Protein AF-0000000084688141 (afdb_homodimer)

Secondary structure (DSSP, 8-state):
---EEEEE----GGGSS-SHHHHHHHHHHTTTTTEEE-SSGGGGT----B--SS--TT--SSPP--EEEEHHHHHHHHHHHHHHHHHHHHTT---TT-TTHHHHHHHHHHHHHHHHHHHHHT----EE--B-EEETTEEEESB--TT-EEEEE-HHHHHHHHHHHHHHHHHHT---/---EEEEE----GGGSS-SHHHHHHHHHHTGGGGEEE-SSGGGGT----B--SS--TT--SSPP--EEEEHHHHHHHHHHHHHHHHHHHHTT---TT-TTHHHHHHHHHHHHHHHHHHHHHT----EE--B-EEETTEEEESB--TT-EEEEE-HHHHHHHHHHHHHHHHHHT---

Sequence (352 aa):
MALMVKRVFEPDQRYIGDGPDVNGHWDRLVAGHDAVWLENPSQWGLPEGIVAPYDHPNTPDPKPQDFYVISILHQLHCLNMVRFQYFQEKNRVDTSVDPDAFKWKVHVEHCFEYLRQGISCGGDLIIEGNSPIKVGKGHATSVTGWGVEHECIDFDRLRRFQIDQEAKYNQTWQAVMALMVKRVFEPDQRYIGDGPDVNGHWDRLVAGHDAVWLENPSQWGLPEGIVAPYDHPNTPDPKPQDFYVISILHQLHCLNMVRFQYFQEKNRVDTSVDPDAFKWKVHVEHCFEYLRQGISCGGDLIIEGNSPIKVGKGHATSVTGWGVEHECIDFDRLRRFQIDQEAKYNQTWQAV

Foldseek 3Di:
DPDDDDDDDDDDPQCDDDDDSNLVVLCVLLPQNQKDFDDPVVVVVDDFAQFRPDDDPPADVVGGRRIWHWLVSLLSSLVSLLVVVVVCVVVVPPCVVPPCPVLSVVSNVLNVVSNVVCVLQVHDTDIWHADFDDDPPGTSDRTSCPPPDDRGDPSVVVVVVVVVVVVVVVVVPPDD/DPDDDDDDDDDDPQCDDDDDSNLVVLCVLLPQNQKDFDDPVVVVVDDFAQFRPDDDPPADVVGGRRIWHWLVSLLSSLVSLLVVVVVCVVVVPPCVVPPCVVLSVVSNVLNVVSNVVCVLQVHDTDIWHADFDDDPPGTSDRTSCPPPDDRGDPSVVVVVVVVVVVVVVVVVPPDD

Structure (mmCIF, N/CA/C/O backbone):
data_AF-0000000084688141-model_v1
#
loop_
_entity.id
_entity.type
_entity.pdbx_description
1 polymer 'Tat pathway signal sequence protein'
#
loop_
_atom_site.group_PDB
_atom_site.id
_atom_site.type_symbol
_atom_site.label_atom_id
_atom_site.label_alt_id
_atom_site.label_comp_id
_atom_site.label_asym_id
_atom_site.label_entity_id
_atom_site.label_seq_id
_atom_site.pdbx_PDB_ins_code
_atom_site.Cartn_x
_atom_site.Cartn_y
_atom_site.Cartn_z
_atom_site.occupancy
_atom_site.B_iso_or_equiv
_atom_site.auth_seq_id
_atom_site.auth_comp_id
_atom_site.auth_asym_id
_atom_site.auth_atom_id
_atom_site.pdbx_PDB_model_num
ATOM 1 N N . MET A 1 1 ? -21.656 -12.414 5.223 1 39.22 1 MET A N 1
ATOM 2 C CA . MET A 1 1 ? -21.203 -11.141 5.785 1 39.22 1 MET A CA 1
ATOM 3 C C . MET A 1 1 ? -19.703 -11.172 6.074 1 39.22 1 MET A C 1
ATOM 5 O O . MET A 1 1 ? -19.219 -12.086 6.738 1 39.22 1 MET A O 1
ATOM 9 N N . ALA A 1 2 ? -18.922 -10.688 5.305 1 53.56 2 ALA A N 1
ATOM 10 C CA . ALA A 1 2 ? -17.484 -10.891 5.48 1 53.56 2 ALA A CA 1
ATOM 11 C C . ALA A 1 2 ? -17.047 -10.508 6.891 1 53.56 2 ALA A C 1
ATOM 13 O O . ALA A 1 2 ? -17.453 -9.469 7.418 1 53.56 2 ALA A O 1
ATOM 14 N N . LEU A 1 3 ? -16.781 -11.469 7.668 1 72.12 3 LEU A N 1
ATOM 15 C CA . LEU A 1 3 ? -16.406 -11.32 9.062 1 72.12 3 LEU A CA 1
ATOM 16 C C . LEU A 1 3 ? -15.25 -10.328 9.211 1 72.12 3 LEU A C 1
ATOM 18 O O . LEU A 1 3 ? -14.203 -10.5 8.586 1 72.12 3 LEU A O 1
ATOM 22 N N . MET A 1 4 ? -15.617 -9.148 9.484 1 86.94 4 MET A N 1
ATOM 23 C CA . MET A 1 4 ? -14.625 -8.133 9.836 1 86.94 4 MET A CA 1
ATOM 24 C C . MET A 1 4 ? -14.07 -8.383 11.234 1 86.94 4 MET A C 1
ATOM 26 O O . MET A 1 4 ? -14.75 -8.961 12.086 1 86.94 4 MET A O 1
ATOM 30 N N . VAL A 1 5 ? -12.781 -8.219 11.414 1 94.12 5 VAL A N 1
ATOM 31 C CA . VAL A 1 5 ? -12.109 -8.383 12.695 1 94.12 5 VAL A CA 1
ATOM 32 C C . VAL A 1 5 ? -11.492 -7.051 13.125 1 94.12 5 VAL A C 1
ATOM 34 O O . VAL A 1 5 ? -11.102 -6.238 12.289 1 94.12 5 VAL A O 1
ATOM 37 N N . LYS A 1 6 ? -11.406 -6.828 14.453 1 94.88 6 LYS A N 1
ATOM 38 C CA . LYS A 1 6 ? -10.75 -5.633 14.984 1 94.88 6 LYS A CA 1
ATOM 39 C C . LYS A 1 6 ? -9.25 -5.852 15.148 1 94.88 6 LYS A C 1
ATOM 41 O O . LYS A 1 6 ? -8.82 -6.91 15.609 1 94.88 6 LYS A O 1
ATOM 46 N N . ARG A 1 7 ? -8.477 -4.859 14.68 1 95.44 7 ARG A N 1
ATOM 47 C CA . ARG A 1 7 ? -7.027 -4.906 14.82 1 95.44 7 ARG A CA 1
ATOM 48 C C . ARG A 1 7 ? -6.473 -3.549 15.25 1 95.44 7 ARG A C 1
ATOM 50 O O . ARG A 1 7 ? -6.918 -2.51 14.766 1 95.44 7 ARG A O 1
ATOM 57 N N . VAL A 1 8 ? -5.531 -3.576 16.188 1 96.19 8 VAL A N 1
ATOM 58 C CA . VAL A 1 8 ? -4.777 -2.377 16.547 1 96.19 8 VAL A CA 1
ATOM 59 C C . VAL A 1 8 ? -3.4 -2.416 15.891 1 96.19 8 VAL A C 1
ATOM 61 O O . VAL A 1 8 ? -2.666 -3.396 16.031 1 96.19 8 VAL A O 1
ATOM 64 N N . PHE A 1 9 ? -3.104 -1.368 15.094 1 96 9 PHE A N 1
ATOM 65 C CA . PHE A 1 9 ? -1.79 -1.321 14.461 1 96 9 PHE A CA 1
ATOM 66 C C . PHE A 1 9 ? -0.708 -1.007 15.484 1 96 9 PHE A C 1
ATOM 68 O O . PHE A 1 9 ? -0.843 -0.065 16.266 1 96 9 PHE A O 1
ATOM 75 N N . GLU A 1 10 ? 0.304 -1.8 15.523 1 96.44 10 GLU A N 1
ATOM 76 C CA . GLU A 1 10 ? 1.504 -1.631 16.344 1 96.44 10 GLU A CA 1
ATOM 77 C C . GLU A 1 10 ? 2.754 -2.057 15.57 1 96.44 10 GLU A C 1
ATOM 79 O O . GLU A 1 10 ? 2.699 -2.963 14.734 1 96.44 10 GLU A O 1
ATOM 84 N N . PRO A 1 11 ? 3.811 -1.367 15.922 1 95.38 11 PRO A N 1
ATOM 85 C CA . PRO A 1 11 ? 5.027 -1.852 15.266 1 95.38 11 PRO A CA 1
ATOM 86 C C . PRO A 1 11 ? 5.309 -3.322 15.562 1 95.38 11 PRO A C 1
ATOM 88 O O . PRO A 1 11 ? 5.215 -3.756 16.703 1 95.38 11 PRO A O 1
ATOM 91 N N . ASP A 1 12 ? 5.543 -4.074 14.594 1 97 12 ASP A N 1
ATOM 92 C CA . ASP A 1 12 ? 5.938 -5.477 14.68 1 97 12 ASP A CA 1
ATOM 93 C C . ASP A 1 12 ? 7.359 -5.684 14.164 1 97 12 ASP A C 1
ATOM 95 O O . ASP A 1 12 ? 7.602 -5.625 12.961 1 97 12 ASP A O 1
ATOM 99 N N . GLN A 1 13 ? 8.289 -5.98 15.016 1 96.19 13 GLN A N 1
ATOM 100 C CA . GLN A 1 13 ? 9.711 -6.035 14.711 1 96.19 13 GLN A CA 1
ATOM 101 C C . GLN A 1 13 ? 10.008 -7.117 13.68 1 96.19 13 GLN A C 1
ATOM 103 O O . GLN A 1 13 ? 11.023 -7.055 12.977 1 96.19 13 GLN A O 1
ATOM 108 N N . ARG A 1 14 ? 9.211 -8.078 13.531 1 97.12 14 ARG A N 1
ATOM 109 C CA . ARG A 1 14 ? 9.398 -9.141 12.547 1 97.12 14 ARG A CA 1
ATOM 110 C C . ARG A 1 14 ? 9.414 -8.57 11.133 1 97.12 14 ARG A C 1
ATOM 112 O O . ARG A 1 14 ? 9.945 -9.195 10.211 1 97.12 14 ARG A O 1
ATOM 119 N N . TYR A 1 15 ? 8.852 -7.332 10.984 1 97.62 15 TYR A N 1
ATOM 120 C CA . TYR A 1 15 ? 8.648 -6.816 9.633 1 97.62 15 TYR A CA 1
ATOM 121 C C . TYR A 1 15 ? 9.344 -5.473 9.453 1 97.62 15 TYR A C 1
ATOM 123 O O . TYR A 1 15 ? 9.094 -4.762 8.477 1 97.62 15 TYR A O 1
ATOM 131 N N . ILE A 1 16 ? 10.18 -5.078 10.414 1 96.38 16 ILE A N 1
ATOM 132 C CA . ILE A 1 16 ? 10.836 -3.781 10.344 1 96.38 16 ILE A CA 1
ATOM 133 C C . ILE A 1 16 ? 12.32 -3.973 10.039 1 96.38 16 ILE A C 1
ATOM 135 O O . ILE A 1 16 ? 13 -4.746 10.719 1 96.38 16 ILE A O 1
ATOM 139 N N . GLY A 1 17 ? 12.703 -3.256 9.008 1 93.94 17 GLY A N 1
ATOM 140 C CA . GLY A 1 17 ? 14.117 -3.318 8.664 1 93.94 17 GLY A CA 1
ATOM 141 C C . GLY A 1 17 ? 14.414 -4.312 7.559 1 93.94 17 GLY A C 1
ATOM 142 O O . GLY A 1 17 ? 13.57 -4.566 6.699 1 93.94 17 GLY A O 1
ATOM 143 N N . ASP A 1 18 ? 15.672 -4.664 7.5 1 93.81 18 ASP A N 1
ATOM 144 C CA . ASP A 1 18 ? 16.203 -5.59 6.5 1 93.81 18 ASP A CA 1
ATOM 145 C C . ASP A 1 18 ? 16.844 -6.801 7.156 1 93.81 18 ASP A C 1
ATOM 147 O O . ASP A 1 18 ? 16.75 -6.984 8.375 1 93.81 18 ASP A O 1
ATOM 151 N N . GLY A 1 19 ? 17.422 -7.738 6.363 1 93.88 19 GLY A N 1
ATOM 152 C CA . GLY A 1 19 ? 18.109 -8.922 6.867 1 93.88 19 GLY A CA 1
ATOM 153 C C . GLY A 1 19 ? 17.344 -10.203 6.602 1 93.88 19 GLY A C 1
ATOM 154 O O . GLY A 1 19 ? 16.156 -10.172 6.238 1 93.88 19 GLY A O 1
ATOM 155 N N . PRO A 1 20 ? 18.016 -11.344 6.828 1 95.5 20 PRO A N 1
ATOM 156 C CA . PRO A 1 20 ? 17.422 -12.633 6.441 1 95.5 20 PRO A CA 1
ATOM 157 C C . PRO A 1 20 ? 16.156 -12.961 7.223 1 95.5 20 PRO A C 1
ATOM 159 O O . PRO A 1 20 ? 15.211 -13.516 6.66 1 95.5 20 PRO A O 1
ATOM 162 N N . ASP A 1 21 ? 16.172 -12.633 8.492 1 96.56 21 ASP A N 1
ATOM 163 C CA . ASP A 1 21 ? 14.992 -12.938 9.297 1 96.56 21 ASP A CA 1
ATOM 164 C C . ASP A 1 21 ? 13.789 -12.125 8.844 1 96.56 21 ASP A C 1
ATOM 166 O O . ASP A 1 21 ? 12.695 -12.672 8.648 1 96.56 21 ASP A O 1
ATOM 170 N N . VAL A 1 22 ? 13.977 -10.828 8.703 1 96.75 22 VAL A N 1
ATOM 171 C CA . VAL A 1 22 ? 12.906 -9.938 8.273 1 96.75 22 VAL A CA 1
ATOM 172 C C . VAL A 1 22 ? 12.445 -10.328 6.871 1 96.75 22 VAL A C 1
ATOM 174 O O . VAL A 1 22 ? 11.242 -10.422 6.613 1 96.75 22 VAL A O 1
ATOM 177 N N . ASN A 1 23 ? 13.367 -10.641 6.008 1 94.94 23 ASN A N 1
ATOM 178 C CA . ASN A 1 23 ? 13.039 -11.07 4.652 1 94.94 23 ASN A CA 1
ATOM 179 C C . ASN A 1 23 ? 12.195 -12.344 4.664 1 94.94 23 ASN A C 1
ATOM 181 O O . ASN A 1 23 ? 11.25 -12.477 3.883 1 94.94 23 ASN A O 1
ATOM 185 N N . GLY A 1 24 ? 12.57 -13.234 5.539 1 94.88 24 GLY A N 1
ATOM 186 C CA . GLY A 1 24 ? 11.797 -14.469 5.656 1 94.88 24 GLY A CA 1
ATOM 187 C C . GLY A 1 24 ? 10.359 -14.234 6.066 1 94.88 24 GLY A C 1
ATOM 188 O O . GLY A 1 24 ? 9.445 -14.867 5.531 1 94.88 24 GLY A O 1
ATOM 189 N N . HIS A 1 25 ? 10.125 -13.328 6.98 1 95.56 25 HIS A N 1
ATOM 190 C CA . HIS A 1 25 ? 8.773 -13.008 7.426 1 95.56 25 HIS A CA 1
ATOM 191 C C . HIS A 1 25 ? 7.957 -12.383 6.301 1 95.56 25 HIS A C 1
ATOM 193 O O . HIS A 1 25 ? 6.781 -12.711 6.117 1 95.56 25 HIS A O 1
ATOM 199 N N . TRP A 1 26 ? 8.539 -11.484 5.562 1 95.5 26 TRP A N 1
ATOM 200 C CA . TRP A 1 26 ? 7.863 -10.844 4.441 1 95.5 26 TRP A CA 1
ATOM 201 C C . TRP A 1 26 ? 7.535 -11.867 3.352 1 95.5 26 TRP A C 1
ATOM 203 O O . TRP A 1 26 ? 6.438 -11.852 2.793 1 95.5 26 TRP A O 1
ATOM 213 N N . ASP A 1 27 ? 8.422 -12.805 3.076 1 91.19 27 ASP A N 1
ATOM 214 C CA . ASP A 1 27 ? 8.211 -13.836 2.064 1 91.19 27 ASP A CA 1
ATOM 215 C C . ASP A 1 27 ? 7.039 -14.734 2.438 1 91.19 27 ASP A C 1
ATOM 217 O O . ASP A 1 27 ? 6.277 -15.172 1.567 1 91.19 27 ASP A O 1
ATOM 221 N N . ARG A 1 28 ? 6.887 -14.945 3.639 1 89.12 28 ARG A N 1
ATOM 222 C CA . ARG A 1 28 ? 5.836 -15.844 4.109 1 89.12 28 ARG A CA 1
ATOM 223 C C . ARG A 1 28 ? 4.461 -15.211 3.941 1 89.12 28 ARG A C 1
ATOM 225 O O . ARG A 1 28 ? 3.459 -15.914 3.809 1 89.12 28 ARG A O 1
ATOM 232 N N . LEU A 1 29 ? 4.387 -13.898 3.963 1 87.38 29 LEU A N 1
ATOM 233 C CA . LEU A 1 29 ? 3.113 -13.203 3.773 1 87.38 29 LEU A CA 1
ATOM 234 C C . LEU A 1 29 ? 2.516 -13.531 2.408 1 87.38 29 LEU A C 1
ATOM 236 O O . LEU A 1 29 ? 1.296 -13.5 2.234 1 87.38 29 LEU A O 1
ATOM 240 N N . VAL A 1 30 ? 3.398 -13.797 1.487 1 79.75 30 VAL A N 1
ATOM 241 C CA . VAL A 1 30 ? 2.943 -14.008 0.115 1 79.75 30 VAL A CA 1
ATOM 242 C C . VAL A 1 30 ? 3.363 -15.391 -0.367 1 79.75 30 VAL A C 1
ATOM 244 O O . VAL A 1 30 ? 3.684 -15.578 -1.543 1 79.75 30 VAL A O 1
ATOM 247 N N . ALA A 1 31 ? 3.385 -16.234 0.601 1 71.56 31 ALA A N 1
ATOM 248 C CA . ALA A 1 31 ? 3.729 -17.609 0.262 1 71.56 31 ALA A CA 1
ATOM 249 C C . ALA A 1 31 ? 2.863 -18.125 -0.884 1 71.56 31 ALA A C 1
ATOM 251 O O . ALA A 1 31 ? 1.702 -17.734 -1.019 1 71.56 31 ALA A O 1
ATOM 252 N N . GLY A 1 32 ? 3.514 -18.922 -1.81 1 65.81 32 GLY A N 1
ATOM 253 C CA . GLY A 1 32 ? 2.82 -19.406 -2.99 1 65.81 32 GLY A CA 1
ATOM 254 C C . GLY A 1 32 ? 2.709 -18.375 -4.09 1 65.81 32 GLY A C 1
ATOM 255 O O . GLY A 1 32 ? 1.833 -18.469 -4.953 1 65.81 32 GLY A O 1
ATOM 256 N N . HIS A 1 33 ? 3.41 -17.344 -3.867 1 68.81 33 HIS A N 1
ATOM 257 C CA . HIS A 1 33 ? 3.523 -16.266 -4.836 1 68.81 33 HIS A CA 1
ATOM 258 C C . HIS A 1 33 ? 2.211 -15.5 -4.961 1 68.81 33 HIS A C 1
ATOM 260 O O . HIS A 1 33 ? 1.793 -15.148 -6.07 1 68.81 33 HIS A O 1
ATOM 266 N N . ASP A 1 34 ? 1.537 -15.391 -3.973 1 80.25 34 ASP A N 1
ATOM 267 C CA . ASP A 1 34 ? 0.281 -14.656 -3.879 1 80.25 34 ASP A CA 1
ATOM 268 C C . ASP A 1 34 ? -0.81 -15.312 -4.719 1 80.25 34 ASP A C 1
ATOM 270 O O . ASP A 1 34 ? -1.854 -14.711 -4.977 1 80.25 34 ASP A O 1
ATOM 274 N N . ALA A 1 35 ? -0.508 -16.5 -5.18 1 87.44 35 ALA A N 1
ATOM 275 C CA . ALA A 1 35 ? -1.468 -17.156 -6.066 1 87.44 35 ALA A CA 1
ATOM 276 C C . ALA A 1 35 ? -2.354 -18.125 -5.293 1 87.44 35 ALA A C 1
ATOM 278 O O . ALA A 1 35 ? -1.932 -18.688 -4.281 1 87.44 35 ALA A O 1
ATOM 279 N N . VAL A 1 36 ? -3.566 -18.312 -5.793 1 89.88 36 VAL A N 1
ATOM 280 C CA . VAL A 1 36 ? -4.547 -19.234 -5.227 1 89.88 36 VAL A CA 1
ATOM 281 C C . VAL A 1 36 ? -5.098 -20.141 -6.32 1 89.88 36 VAL A C 1
ATOM 283 O O . VAL A 1 36 ? -5.449 -19.672 -7.406 1 89.88 36 VAL A O 1
ATOM 286 N N . TRP A 1 37 ? -5.066 -21.391 -5.996 1 90.88 37 TRP A N 1
ATOM 287 C CA . TRP A 1 37 ? -5.684 -22.344 -6.91 1 90.88 37 TRP A CA 1
ATOM 288 C C . TRP A 1 37 ? -7.203 -22.328 -6.77 1 90.88 37 TRP A C 1
ATOM 290 O O . TRP A 1 37 ? -7.73 -22.359 -5.656 1 90.88 37 TRP A O 1
ATOM 300 N N . LEU A 1 38 ? -7.902 -22.219 -7.844 1 91 38 LEU A N 1
ATOM 301 C CA . LEU A 1 38 ? -9.359 -22.281 -7.84 1 91 38 LEU A CA 1
ATOM 302 C C . LEU A 1 38 ? -9.852 -23.469 -8.672 1 91 38 LEU A C 1
ATOM 304 O O . LEU A 1 38 ? -9.484 -23.594 -9.844 1 91 38 LEU A O 1
ATOM 308 N N . GLU A 1 39 ? -10.578 -24.234 -7.965 1 87.56 39 GLU A N 1
ATOM 309 C CA . GLU A 1 39 ? -11.164 -25.391 -8.641 1 87.56 39 GLU A CA 1
ATOM 310 C C . GLU A 1 39 ? -12.281 -24.969 -9.586 1 87.56 39 GLU A C 1
ATOM 312 O O . GLU A 1 39 ? -13.164 -24.188 -9.203 1 87.56 39 GLU A O 1
ATOM 317 N N . ASN A 1 40 ? -12.234 -25.438 -10.828 1 88.31 40 ASN A N 1
ATOM 318 C CA . ASN A 1 40 ? -13.25 -25.203 -11.852 1 88.31 40 ASN A CA 1
ATOM 319 C C . ASN A 1 40 ? -13.555 -23.703 -12.016 1 88.31 40 ASN A C 1
ATOM 321 O O . ASN A 1 40 ? -14.711 -23.297 -11.93 1 88.31 40 ASN A O 1
ATOM 325 N N . PRO A 1 41 ? -12.578 -22.891 -12.289 1 91.12 41 PRO A N 1
ATOM 326 C CA . PRO A 1 41 ? -12.781 -21.438 -12.336 1 91.12 41 PRO A CA 1
ATOM 327 C C . PRO A 1 41 ? -13.836 -21.016 -13.359 1 91.12 41 PRO A C 1
ATOM 329 O O . PRO A 1 41 ? -14.492 -19.984 -13.18 1 91.12 41 PRO A O 1
ATOM 332 N N . SER A 1 42 ? -14.039 -21.766 -14.453 1 88.44 42 SER A N 1
ATOM 333 C CA . SER A 1 42 ? -15.023 -21.422 -15.477 1 88.44 42 SER A CA 1
ATOM 334 C C . SER A 1 42 ? -16.438 -21.344 -14.891 1 88.44 42 SER A C 1
ATOM 336 O O . SER A 1 42 ? -17.266 -20.578 -15.367 1 88.44 42 SER A O 1
ATOM 338 N N . GLN A 1 43 ? -16.688 -22.109 -13.883 1 90.75 43 GLN A N 1
ATOM 339 C CA . GLN A 1 43 ? -18 -22.141 -13.242 1 90.75 43 GLN A CA 1
ATOM 340 C C . GLN A 1 43 ? -18.312 -20.797 -12.578 1 90.75 43 GLN A C 1
ATOM 342 O O . GLN A 1 43 ? -19.484 -20.469 -12.375 1 90.75 43 GLN A O 1
ATOM 347 N N . TRP A 1 44 ? -17.328 -20.078 -12.281 1 87.5 44 TRP A N 1
ATOM 348 C CA . TRP A 1 44 ? -17.5 -18.812 -11.578 1 87.5 44 TRP A CA 1
ATOM 349 C C . TRP A 1 44 ? -17.328 -17.641 -12.531 1 87.5 44 TRP A C 1
ATOM 351 O O . TRP A 1 44 ? -17.25 -16.484 -12.094 1 87.5 44 TRP A O 1
ATOM 361 N N . GLY A 1 45 ? -17.141 -17.906 -13.867 1 88.69 45 GLY A N 1
ATOM 362 C CA . GLY A 1 45 ? -17.031 -16.844 -14.852 1 88.69 45 GLY A CA 1
ATOM 363 C C . GLY A 1 45 ? -15.672 -16.156 -14.828 1 88.69 45 GLY A C 1
ATOM 364 O O . GLY A 1 45 ? -15.555 -15 -15.258 1 88.69 45 GLY A O 1
ATOM 365 N N . LEU A 1 46 ? -14.68 -16.828 -14.281 1 90.94 46 LEU A N 1
ATOM 366 C CA . LEU A 1 46 ? -13.344 -16.25 -14.211 1 90.94 46 LEU A CA 1
ATOM 367 C C . LEU A 1 46 ? -12.609 -16.406 -15.531 1 90.94 46 LEU A C 1
ATOM 369 O O . LEU A 1 46 ? -12.812 -17.406 -16.25 1 90.94 46 LEU A O 1
ATOM 373 N N . PRO A 1 47 ? -11.773 -15.391 -15.922 1 89.81 47 PRO A N 1
ATOM 374 C CA . PRO A 1 47 ? -10.93 -15.562 -17.109 1 89.81 47 PRO A CA 1
ATOM 375 C C . PRO A 1 47 ? -9.852 -16.625 -16.906 1 89.81 47 PRO A C 1
ATOM 377 O O . PRO A 1 47 ? -9.844 -17.312 -15.883 1 89.81 47 PRO A O 1
ATOM 380 N N . GLU A 1 48 ? -9.016 -16.719 -17.922 1 92 48 GLU A N 1
ATOM 381 C CA . GLU A 1 48 ? -7.898 -17.656 -17.797 1 92 48 GLU A CA 1
ATOM 382 C C . GLU A 1 48 ? -6.941 -17.234 -16.688 1 92 48 GLU A C 1
ATOM 384 O O . GLU A 1 48 ? -6.637 -16.047 -16.547 1 92 48 GLU A O 1
ATOM 389 N N . GLY A 1 49 ? -6.57 -18.188 -15.898 1 94.06 49 GLY A N 1
ATOM 390 C CA . GLY A 1 49 ? -5.59 -17.922 -14.859 1 94.06 49 GLY A CA 1
ATOM 391 C C . GLY A 1 49 ? -4.16 -18.156 -15.312 1 94.06 49 GLY A C 1
ATOM 392 O O . GLY A 1 49 ? -3.861 -18.078 -16.5 1 94.06 49 GLY A O 1
ATOM 393 N N . ILE A 1 50 ? -3.271 -18.312 -14.367 1 91.12 50 ILE A N 1
ATOM 394 C CA . ILE A 1 50 ? -1.865 -18.594 -14.625 1 91.12 50 ILE A CA 1
ATOM 395 C C . ILE A 1 50 ? -1.55 -20.047 -14.234 1 91.12 50 ILE A C 1
ATOM 397 O O . ILE A 1 50 ? -2.375 -20.719 -13.617 1 91.12 50 ILE A O 1
ATOM 401 N N . VAL A 1 51 ? -0.37 -20.438 -14.695 1 87.44 51 VAL A N 1
ATOM 402 C CA . VAL A 1 51 ? 0.091 -21.766 -14.289 1 87.44 51 VAL A CA 1
ATOM 403 C C . VAL A 1 51 ? 0.568 -21.734 -12.844 1 87.44 51 VAL A C 1
ATOM 405 O O . VAL A 1 51 ? 0.88 -20.656 -12.312 1 87.44 51 VAL A O 1
ATOM 408 N N . ALA A 1 52 ? 0.604 -22.906 -12.242 1 84.25 52 ALA A N 1
ATOM 409 C CA . ALA A 1 52 ? 1.125 -23 -10.883 1 84.25 52 ALA A CA 1
ATOM 410 C C . ALA A 1 52 ? 2.518 -22.375 -10.789 1 84.25 52 ALA A C 1
ATOM 412 O O . ALA A 1 52 ? 3.359 -22.594 -11.664 1 84.25 52 ALA A O 1
ATOM 413 N N . PRO A 1 53 ? 2.721 -21.562 -9.734 1 78.81 53 PRO A N 1
ATOM 414 C CA . PRO A 1 53 ? 4.031 -20.922 -9.594 1 78.81 53 PRO A CA 1
ATOM 415 C C . PRO A 1 53 ? 5.078 -21.844 -8.977 1 78.81 53 PRO A C 1
ATOM 417 O O . PRO A 1 53 ? 6.148 -21.375 -8.57 1 78.81 53 PRO A O 1
ATOM 420 N N . TYR A 1 54 ? 4.734 -23.062 -8.789 1 75.75 54 TYR A N 1
ATOM 421 C CA . TYR A 1 54 ? 5.656 -24.062 -8.273 1 75.75 54 TYR A CA 1
ATOM 422 C C . TYR A 1 54 ? 5.586 -25.344 -9.094 1 75.75 54 TYR A C 1
ATOM 424 O O . TYR A 1 54 ? 4.609 -25.578 -9.812 1 75.75 54 TYR A O 1
ATOM 432 N N . ASP A 1 55 ? 6.641 -26.109 -8.984 1 75 55 ASP A N 1
ATOM 433 C CA . ASP A 1 55 ? 6.695 -27.359 -9.734 1 75 55 ASP A CA 1
ATOM 434 C C . ASP A 1 55 ? 6.047 -28.5 -8.953 1 75 55 ASP A C 1
ATOM 436 O O . ASP A 1 55 ? 6.176 -28.578 -7.73 1 75 55 ASP A O 1
ATOM 440 N N . HIS A 1 56 ? 5.23 -29.25 -9.617 1 74.44 56 HIS A N 1
ATOM 441 C CA . HIS A 1 56 ? 4.664 -30.5 -9.109 1 74.44 56 HIS A CA 1
ATOM 442 C C . HIS A 1 56 ? 5.02 -31.672 -10.016 1 74.44 56 HIS A C 1
ATOM 444 O O . HIS A 1 56 ? 4.875 -31.594 -11.242 1 74.44 56 HIS A O 1
ATOM 450 N N . PRO A 1 57 ? 5.594 -32.688 -9.438 1 76.88 57 PRO A N 1
ATOM 451 C CA . PRO A 1 57 ? 6.121 -33.781 -10.234 1 76.88 57 PRO A CA 1
ATOM 452 C C . PRO A 1 57 ? 5.07 -34.375 -11.172 1 76.88 57 PRO A C 1
ATOM 454 O O . PRO A 1 57 ? 5.414 -34.906 -12.242 1 76.88 57 PRO A O 1
ATOM 457 N N . ASN A 1 58 ? 3.814 -34.312 -10.852 1 78.25 58 ASN A N 1
ATOM 458 C CA . ASN A 1 58 ? 2.783 -34.969 -11.648 1 78.25 58 ASN A CA 1
ATOM 459 C C . ASN A 1 58 ? 1.913 -33.969 -12.383 1 78.25 58 ASN A C 1
ATOM 461 O O . ASN A 1 58 ? 0.789 -34.281 -12.781 1 78.25 58 ASN A O 1
ATOM 465 N N . THR A 1 59 ? 2.422 -32.75 -12.5 1 78.94 59 THR A N 1
ATOM 466 C CA . THR A 1 59 ? 1.653 -31.734 -13.219 1 78.94 59 THR A CA 1
ATOM 467 C C . THR A 1 59 ? 1.432 -32.156 -14.664 1 78.94 59 THR A C 1
ATOM 469 O O . THR A 1 59 ? 2.363 -32.594 -15.344 1 78.94 59 THR A O 1
ATOM 472 N N . PRO A 1 60 ? 0.21 -32.094 -15.125 1 79.69 60 PRO A N 1
ATOM 473 C CA . PRO A 1 60 ? -0.052 -32.406 -16.531 1 79.69 60 PRO A CA 1
ATOM 474 C C . PRO A 1 60 ? 0.674 -31.469 -17.5 1 79.69 60 PRO A C 1
ATOM 476 O O . PRO A 1 60 ? 1.153 -30.406 -17.094 1 79.69 60 PRO A O 1
ATOM 479 N N . ASP A 1 61 ? 0.787 -32 -18.734 1 83.12 61 ASP A N 1
ATOM 480 C CA . ASP A 1 61 ? 1.246 -31.203 -19.875 1 83.12 61 ASP A CA 1
ATOM 481 C C . ASP A 1 61 ? 0.176 -31.141 -20.953 1 83.12 61 ASP A C 1
ATOM 483 O O . ASP A 1 61 ? -0.224 -32.156 -21.516 1 83.12 61 ASP A O 1
ATOM 487 N N . PRO A 1 62 ? -0.467 -29.922 -21.234 1 87.38 62 PRO A N 1
ATOM 488 C CA . PRO A 1 62 ? 0.022 -28.609 -20.766 1 87.38 62 PRO A CA 1
ATOM 489 C C . PRO A 1 62 ? -0.397 -28.312 -19.328 1 87.38 62 PRO A C 1
ATOM 491 O O . PRO A 1 62 ? -1.39 -28.859 -18.844 1 87.38 62 PRO A O 1
ATOM 494 N N . LYS A 1 63 ? 0.357 -27.484 -18.703 1 86.5 63 LYS A N 1
ATOM 495 C CA . LYS A 1 63 ? 0.055 -27.109 -17.312 1 86.5 63 LYS A CA 1
ATOM 496 C C . LYS A 1 63 ? -1.284 -26.375 -17.234 1 86.5 63 LYS A C 1
ATOM 498 O O . LYS A 1 63 ? -1.579 -25.5 -18.047 1 86.5 63 LYS A O 1
ATOM 503 N N . PRO A 1 64 ? -2.076 -26.766 -16.203 1 87.06 64 PRO A N 1
ATOM 504 C CA . PRO A 1 64 ? -3.348 -26.062 -16.031 1 87.06 64 PRO A CA 1
ATOM 505 C C . PRO A 1 64 ? -3.16 -24.609 -15.617 1 87.06 64 PRO A C 1
ATOM 507 O O . PRO A 1 64 ? -2.213 -24.281 -14.891 1 87.06 64 PRO A O 1
ATOM 510 N N . GLN A 1 65 ? -4.055 -23.719 -16.125 1 90.5 65 GLN A N 1
ATOM 511 C CA . GLN A 1 65 ? -4.027 -22.297 -15.805 1 90.5 65 GLN A CA 1
ATOM 512 C C . GLN A 1 65 ? -5.172 -21.922 -14.867 1 90.5 65 GLN A C 1
ATOM 514 O O . GLN A 1 65 ? -6.031 -21.109 -15.227 1 90.5 65 GLN A O 1
ATOM 519 N N . ASP A 1 66 ? -5.07 -22.484 -13.602 1 91.88 66 ASP A N 1
ATOM 520 C CA . ASP A 1 66 ? -6.184 -22.359 -12.672 1 91.88 66 ASP A CA 1
ATOM 521 C C . ASP A 1 66 ? -5.754 -21.641 -11.398 1 91.88 66 ASP A C 1
ATOM 523 O O . ASP A 1 66 ? -6.406 -21.766 -10.359 1 91.88 66 ASP A O 1
ATOM 527 N N . PHE A 1 67 ? -4.633 -21 -11.516 1 91.81 67 PHE A N 1
ATOM 528 C CA . PHE A 1 67 ? -4.191 -20.172 -10.398 1 91.81 67 PHE A CA 1
ATOM 529 C C . PHE A 1 67 ? -4.512 -18.703 -10.648 1 91.81 67 PHE A C 1
ATOM 531 O O . PHE A 1 67 ? -4.41 -18.219 -11.781 1 91.81 67 PHE A O 1
ATOM 538 N N . TYR A 1 68 ? -4.871 -18.031 -9.617 1 93.44 68 TYR A N 1
ATOM 539 C CA . TYR A 1 68 ? -5.254 -16.625 -9.664 1 93.44 68 TYR A CA 1
ATOM 540 C C . TYR A 1 68 ? -4.625 -15.859 -8.508 1 93.44 68 TYR A C 1
ATOM 542 O O . TYR A 1 68 ? -4.184 -16.453 -7.523 1 93.44 68 TYR A O 1
ATOM 550 N N . VAL A 1 69 ? -4.551 -14.594 -8.688 1 93.25 69 VAL A N 1
ATOM 551 C CA . VAL A 1 69 ? -4.02 -13.734 -7.637 1 93.25 69 VAL A CA 1
ATOM 552 C C . VAL A 1 69 ? -5.148 -12.906 -7.027 1 93.25 69 VAL A C 1
ATOM 554 O O . VAL A 1 69 ? -6.004 -12.391 -7.746 1 93.25 69 VAL A O 1
ATOM 557 N N . ILE A 1 70 ? -5.105 -12.867 -5.754 1 92.19 70 ILE A N 1
ATOM 558 C CA . ILE A 1 70 ? -6.055 -12.016 -5.051 1 92.19 70 ILE A CA 1
ATOM 559 C C . ILE A 1 70 ? -5.465 -10.617 -4.871 1 92.19 70 ILE A C 1
ATOM 561 O O . ILE A 1 70 ? -4.293 -10.477 -4.508 1 92.19 70 ILE A O 1
ATOM 565 N N . SER A 1 71 ? -6.246 -9.625 -5.047 1 93.5 71 SER A N 1
ATOM 566 C CA . SER A 1 71 ? -5.766 -8.25 -5.133 1 93.5 71 SER A CA 1
ATOM 567 C C . SER A 1 71 ? -4.988 -7.855 -3.883 1 93.5 71 SER A C 1
ATOM 569 O O . SER A 1 71 ? -3.957 -7.188 -3.971 1 93.5 71 SER A O 1
ATOM 571 N N . ILE A 1 72 ? -5.469 -8.258 -2.707 1 92.81 72 ILE A N 1
ATOM 572 C CA . ILE A 1 72 ? -4.805 -7.879 -1.466 1 92.81 72 ILE A CA 1
ATOM 573 C C . ILE A 1 72 ? -3.463 -8.594 -1.359 1 92.81 72 ILE A C 1
ATOM 575 O O . ILE A 1 72 ? -2.473 -8.008 -0.913 1 92.81 72 ILE A O 1
ATOM 579 N N . LEU A 1 73 ? -3.408 -9.828 -1.762 1 92.44 73 LEU A N 1
ATOM 580 C CA . LEU A 1 73 ? -2.152 -10.57 -1.773 1 92.44 73 LEU A CA 1
ATOM 581 C C . LEU A 1 73 ? -1.198 -10.008 -2.82 1 92.44 73 LEU A C 1
ATOM 583 O O . LEU A 1 73 ? 0.015 -9.961 -2.602 1 92.44 73 LEU A O 1
ATOM 587 N N . HIS A 1 74 ? -1.76 -9.609 -3.924 1 94.06 74 HIS A N 1
ATOM 588 C CA . HIS A 1 74 ? -0.977 -8.938 -4.953 1 94.06 74 HIS A CA 1
ATOM 589 C C . HIS A 1 74 ? -0.322 -7.672 -4.414 1 94.06 74 HIS A C 1
ATOM 591 O O . HIS A 1 74 ? 0.866 -7.434 -4.645 1 94.06 74 HIS A O 1
ATOM 597 N N . GLN A 1 75 ? -1.091 -6.906 -3.715 1 95.62 75 GLN A N 1
ATOM 598 C CA . GLN A 1 75 ? -0.572 -5.676 -3.125 1 95.62 75 GLN A CA 1
ATOM 599 C C . GLN A 1 75 ? 0.563 -5.969 -2.148 1 95.62 75 GLN A C 1
ATOM 601 O O . GLN A 1 75 ? 1.59 -5.289 -2.158 1 95.62 75 GLN A O 1
ATOM 606 N N . LEU A 1 76 ? 0.395 -6.984 -1.343 1 95 76 LEU A N 1
ATOM 607 C CA . LEU A 1 76 ? 1.432 -7.336 -0.379 1 95 76 LEU A CA 1
ATOM 608 C C . LEU A 1 76 ? 2.686 -7.84 -1.088 1 95 76 LEU A C 1
ATOM 610 O O . LEU A 1 76 ? 3.805 -7.551 -0.658 1 95 76 LEU A O 1
ATOM 614 N N . HIS A 1 77 ? 2.447 -8.578 -2.102 1 93.62 77 HIS A N 1
ATOM 615 C CA . HIS A 1 77 ? 3.568 -9.023 -2.922 1 93.62 77 HIS A CA 1
ATOM 616 C C . HIS A 1 77 ? 4.332 -7.836 -3.5 1 93.62 77 HIS A C 1
ATOM 618 O O . HIS A 1 77 ? 5.562 -7.789 -3.428 1 93.62 77 HIS A O 1
ATOM 624 N N . CYS A 1 78 ? 3.609 -6.934 -4.09 1 95.69 78 CYS A N 1
ATOM 625 C CA . CYS A 1 78 ? 4.223 -5.738 -4.652 1 95.69 78 CYS A CA 1
ATOM 626 C C . CYS A 1 78 ? 4.969 -4.953 -3.58 1 95.69 78 CYS A C 1
ATOM 628 O O . CYS A 1 78 ? 6.074 -4.461 -3.82 1 95.69 78 CYS A O 1
ATOM 630 N N . LEU A 1 79 ? 4.371 -4.801 -2.406 1 97 79 LEU A N 1
ATOM 631 C CA . LEU A 1 79 ? 5.023 -4.066 -1.326 1 97 79 LEU A CA 1
ATOM 632 C C . LEU A 1 79 ? 6.336 -4.734 -0.931 1 97 79 LEU A C 1
ATOM 634 O O . LEU A 1 79 ? 7.344 -4.055 -0.722 1 97 79 LEU A O 1
ATOM 638 N N . ASN A 1 80 ? 6.301 -6.012 -0.805 1 95.31 80 ASN A N 1
ATOM 639 C CA . ASN A 1 80 ? 7.52 -6.738 -0.474 1 95.31 80 ASN A CA 1
ATOM 640 C C . ASN A 1 80 ? 8.586 -6.562 -1.547 1 95.31 80 ASN A C 1
ATOM 642 O O . ASN A 1 80 ? 9.773 -6.434 -1.234 1 95.31 80 ASN A O 1
ATOM 646 N N . MET A 1 81 ? 8.188 -6.59 -2.779 1 92.88 81 MET A N 1
ATOM 647 C CA . MET A 1 81 ? 9.125 -6.402 -3.881 1 92.88 81 MET A CA 1
ATOM 648 C C . MET A 1 81 ? 9.773 -5.023 -3.814 1 92.88 81 MET A C 1
ATOM 650 O O . MET A 1 81 ? 10.984 -4.895 -3.957 1 92.88 81 MET A O 1
ATOM 654 N N . VAL A 1 82 ? 8.984 -4.031 -3.607 1 95.62 82 VAL A N 1
ATOM 655 C CA . VAL A 1 82 ? 9.484 -2.666 -3.486 1 95.62 82 VAL A CA 1
ATOM 656 C C . VAL A 1 82 ? 10.445 -2.572 -2.299 1 95.62 82 VAL A C 1
ATOM 658 O O . VAL A 1 82 ? 11.523 -1.984 -2.408 1 95.62 82 VAL A O 1
ATOM 661 N N . ARG A 1 83 ? 10 -3.146 -1.15 1 96.12 83 ARG A N 1
ATOM 662 C CA . ARG A 1 83 ? 10.844 -3.135 0.043 1 96.12 83 ARG A CA 1
ATOM 663 C C . ARG A 1 83 ? 12.195 -3.777 -0.235 1 96.12 83 ARG A C 1
ATOM 665 O O . ARG A 1 83 ? 13.242 -3.211 0.098 1 96.12 83 ARG A O 1
ATOM 672 N N . PHE A 1 84 ? 12.164 -4.914 -0.812 1 92.81 84 PHE A N 1
ATOM 673 C CA . PHE A 1 84 ? 13.391 -5.645 -1.11 1 92.81 84 PHE A CA 1
ATOM 674 C C . PHE A 1 84 ? 14.305 -4.824 -2.016 1 92.81 84 PHE A C 1
ATOM 676 O O . PHE A 1 84 ? 15.492 -4.684 -1.74 1 92.81 84 PHE A O 1
ATOM 683 N N . GLN A 1 85 ? 13.75 -4.312 -3.074 1 92.19 85 GLN A N 1
ATOM 684 C CA . GLN A 1 85 ? 14.547 -3.549 -4.027 1 92.19 85 GLN A CA 1
ATOM 685 C C . GLN A 1 85 ? 15.07 -2.26 -3.398 1 92.19 85 GLN A C 1
ATOM 687 O O . GLN A 1 85 ? 16.172 -1.809 -3.717 1 92.19 85 GLN A O 1
ATOM 692 N N . TYR A 1 86 ? 14.289 -1.636 -2.541 1 93.69 86 TYR A N 1
ATOM 693 C CA . TYR A 1 86 ? 14.75 -0.466 -1.802 1 93.69 86 TYR A CA 1
ATOM 694 C C . TYR A 1 86 ? 16.031 -0.777 -1.029 1 93.69 86 TYR A C 1
ATOM 696 O O . TYR A 1 86 ? 17 -0.034 -1.112 1 93.69 86 TYR A O 1
ATOM 704 N N . PHE A 1 87 ? 16.031 -1.841 -0.304 1 92.69 87 PHE A N 1
ATOM 705 C CA . PHE A 1 87 ? 17.188 -2.17 0.524 1 92.69 87 PHE A CA 1
ATOM 706 C C . PHE A 1 87 ? 18.375 -2.59 -0.338 1 92.69 87 PHE A C 1
ATOM 708 O O . PHE A 1 87 ? 19.531 -2.352 0.025 1 92.69 87 PHE A O 1
ATOM 715 N N . GLN A 1 88 ? 18.078 -3.197 -1.506 1 90.25 88 GLN A N 1
ATOM 716 C CA . GLN A 1 88 ? 19.172 -3.477 -2.43 1 90.25 88 GLN A CA 1
ATOM 717 C C . GLN A 1 88 ? 19.859 -2.189 -2.869 1 90.25 88 GLN A C 1
ATOM 719 O O . GLN A 1 88 ? 21.094 -2.113 -2.883 1 90.25 88 GLN A O 1
ATOM 724 N N . GLU A 1 89 ? 19.047 -1.227 -3.23 1 89.19 89 GLU A N 1
ATOM 725 C CA . GLU A 1 89 ? 19.594 0.053 -3.67 1 89.19 89 GLU A CA 1
ATOM 726 C C . GLU A 1 89 ? 20.297 0.772 -2.525 1 89.19 89 GLU A C 1
ATOM 728 O O . GLU A 1 89 ? 21.391 1.313 -2.707 1 89.19 89 GLU A O 1
ATOM 733 N N . LYS A 1 90 ? 19.672 0.756 -1.396 1 88.94 90 LYS A N 1
ATOM 734 C CA . LYS A 1 90 ? 20.219 1.43 -0.218 1 88.94 90 LYS A CA 1
ATOM 735 C C . LYS A 1 90 ? 21.562 0.846 0.176 1 88.94 90 LYS A C 1
ATOM 737 O O . LYS A 1 90 ? 22.484 1.583 0.547 1 88.94 90 LYS A O 1
ATOM 742 N N . ASN A 1 91 ? 21.625 -0.436 0.069 1 88.5 91 ASN A N 1
ATOM 743 C CA . ASN A 1 91 ? 22.844 -1.13 0.482 1 88.5 91 ASN A CA 1
ATOM 744 C C . ASN A 1 91 ? 23.859 -1.204 -0.654 1 88.5 91 ASN A C 1
ATOM 746 O O . ASN A 1 91 ? 24.906 -1.835 -0.513 1 88.5 91 ASN A O 1
ATOM 750 N N . ARG A 1 92 ? 23.562 -0.628 -1.775 1 86.5 92 ARG A N 1
ATOM 751 C CA . ARG A 1 92 ? 24.453 -0.532 -2.93 1 86.5 92 ARG A CA 1
ATOM 752 C C . ARG A 1 92 ? 24.891 -1.914 -3.391 1 86.5 92 ARG A C 1
ATOM 754 O O . ARG A 1 92 ? 26.078 -2.129 -3.664 1 86.5 92 ARG A O 1
ATOM 761 N N . VAL A 1 93 ? 23.953 -2.734 -3.266 1 80.88 93 VAL A N 1
ATOM 762 C CA . VAL A 1 93 ? 24.234 -4.059 -3.803 1 80.88 93 VAL A CA 1
ATOM 763 C C . VAL A 1 93 ? 24.5 -3.965 -5.305 1 80.88 93 VAL A C 1
ATOM 765 O O . VAL A 1 93 ? 23.75 -3.305 -6.027 1 80.88 93 VAL A O 1
ATOM 768 N N . ASP A 1 94 ? 25.609 -4.379 -5.719 1 74.88 94 ASP A N 1
ATOM 769 C CA . ASP A 1 94 ? 25.984 -4.312 -7.129 1 74.88 94 ASP A CA 1
ATOM 770 C C . ASP A 1 94 ? 25.094 -5.195 -7.984 1 74.88 94 ASP A C 1
ATOM 772 O O . ASP A 1 94 ? 25.203 -6.422 -7.957 1 74.88 94 ASP A O 1
ATOM 776 N N . THR A 1 95 ? 24.188 -4.484 -8.609 1 66.81 95 THR A N 1
ATOM 777 C CA . THR A 1 95 ? 23.281 -5.238 -9.469 1 66.81 95 THR A CA 1
ATOM 778 C C . THR A 1 95 ? 23.688 -5.094 -10.938 1 66.81 95 THR A C 1
ATOM 780 O O . THR A 1 95 ? 22.922 -5.445 -11.836 1 66.81 95 THR A O 1
ATOM 783 N N . SER A 1 96 ? 24.781 -4.461 -11.148 1 62.91 96 SER A N 1
ATOM 784 C CA . SER A 1 96 ? 25.234 -4.203 -12.508 1 62.91 96 SER A CA 1
ATOM 785 C C . SER A 1 96 ? 25.328 -5.488 -13.32 1 62.91 96 SER A C 1
ATOM 787 O O . SER A 1 96 ? 25.141 -5.477 -14.539 1 62.91 96 SER A O 1
ATOM 789 N N . VAL A 1 97 ? 25.531 -6.496 -12.68 1 66.38 97 VAL A N 1
ATOM 790 C CA . VAL A 1 97 ? 25.703 -7.73 -13.438 1 66.38 97 VAL A CA 1
ATOM 791 C C . VAL A 1 97 ? 24.422 -8.547 -13.398 1 66.38 97 VAL A C 1
ATOM 793 O O . VAL A 1 97 ? 24.359 -9.656 -13.938 1 66.38 97 VAL A O 1
ATOM 796 N N . ASP A 1 98 ? 23.406 -7.898 -12.898 1 68.56 98 ASP A N 1
ATOM 797 C CA . ASP A 1 98 ? 22.141 -8.625 -12.805 1 68.56 98 ASP A CA 1
ATOM 798 C C . ASP A 1 98 ? 21.391 -8.586 -14.133 1 68.56 98 ASP A C 1
ATOM 800 O O . ASP A 1 98 ? 20.906 -7.535 -14.555 1 68.56 98 ASP A O 1
ATOM 804 N N . PRO A 1 99 ? 21.344 -9.688 -14.883 1 70.62 99 PRO A N 1
ATOM 805 C CA . PRO A 1 99 ? 20.656 -9.734 -16.172 1 70.62 99 PRO A CA 1
ATOM 806 C C . PRO A 1 99 ? 19.172 -9.391 -16.062 1 70.62 99 PRO A C 1
ATOM 808 O O . PRO A 1 99 ? 18.531 -9.031 -17.047 1 70.62 99 PRO A O 1
ATOM 811 N N . ASP A 1 100 ? 18.75 -9.375 -14.867 1 70.44 100 ASP A N 1
ATOM 812 C CA . ASP A 1 100 ? 17.328 -9.156 -14.68 1 70.44 100 ASP A CA 1
ATOM 813 C C . ASP A 1 100 ? 17.047 -7.746 -14.172 1 70.44 100 ASP A C 1
ATOM 815 O O . ASP A 1 100 ? 15.922 -7.445 -13.75 1 70.44 100 ASP A O 1
ATOM 819 N N . ALA A 1 101 ? 18.031 -6.914 -14.328 1 70.75 101 ALA A N 1
ATOM 820 C CA . ALA A 1 101 ? 17.875 -5.562 -13.789 1 70.75 101 ALA A CA 1
ATOM 821 C C . ALA A 1 101 ? 16.672 -4.855 -14.406 1 70.75 101 ALA A C 1
ATOM 823 O O . ALA A 1 101 ? 15.922 -4.172 -13.711 1 70.75 101 ALA A O 1
ATOM 824 N N . PHE A 1 102 ? 16.531 -4.973 -15.703 1 74.38 102 PHE A N 1
ATOM 825 C CA . PHE A 1 102 ? 15.422 -4.332 -16.391 1 74.38 102 PHE A CA 1
ATOM 826 C C . PHE A 1 102 ? 14.094 -4.918 -15.93 1 74.38 102 PHE A C 1
ATOM 828 O O . PHE A 1 102 ? 13.117 -4.191 -15.75 1 74.38 102 PHE A O 1
ATOM 835 N N . LYS A 1 103 ? 14.062 -6.117 -15.727 1 76 103 LYS A N 1
ATOM 836 C CA . LYS A 1 103 ? 12.867 -6.797 -15.242 1 76 103 LYS A CA 1
ATOM 837 C C . LYS A 1 103 ? 12.453 -6.266 -13.867 1 76 103 LYS A C 1
ATOM 839 O O . LYS A 1 103 ? 11.266 -6.043 -13.617 1 76 103 LYS A O 1
ATOM 844 N N . TRP A 1 104 ? 13.477 -6.027 -13.117 1 78.81 104 TRP A N 1
ATOM 845 C CA . TRP A 1 104 ? 13.195 -5.535 -11.773 1 78.81 104 TRP A CA 1
ATOM 846 C C . TRP A 1 104 ? 12.656 -4.109 -11.812 1 78.81 104 TRP A C 1
ATOM 848 O O . TRP A 1 104 ? 11.742 -3.76 -11.062 1 78.81 104 TRP A O 1
ATOM 858 N N . LYS A 1 105 ? 13.211 -3.355 -12.695 1 78.69 105 LYS A N 1
ATOM 859 C CA . LYS A 1 105 ? 12.727 -1.99 -12.859 1 78.69 105 LYS A CA 1
ATOM 860 C C . LYS A 1 105 ? 11.25 -1.979 -13.25 1 78.69 105 LYS A C 1
ATOM 862 O O . LYS A 1 105 ? 10.453 -1.236 -12.672 1 78.69 105 LYS A O 1
ATOM 867 N N . VAL A 1 106 ? 10.93 -2.803 -14.18 1 81.31 106 VAL A N 1
ATOM 868 C CA . VAL A 1 106 ? 9.555 -2.865 -14.664 1 81.31 106 VAL A CA 1
ATOM 869 C C . VAL A 1 106 ? 8.633 -3.35 -13.547 1 81.31 106 VAL A C 1
ATOM 871 O O . VAL A 1 106 ? 7.527 -2.822 -13.375 1 81.31 106 VAL A O 1
ATOM 874 N N . HIS A 1 107 ? 9.156 -4.258 -12.828 1 86.44 107 HIS A N 1
ATOM 875 C CA . HIS A 1 107 ? 8.359 -4.82 -11.742 1 86.44 107 HIS A CA 1
ATOM 876 C C . HIS A 1 107 ? 8.094 -3.773 -10.664 1 86.44 107 HIS A C 1
ATOM 878 O O . HIS A 1 107 ? 6.949 -3.6 -10.234 1 86.44 107 HIS A O 1
ATOM 884 N N . VAL A 1 108 ? 9.125 -3.006 -10.383 1 91.19 108 VAL A N 1
ATOM 885 C CA . VAL A 1 108 ? 8.992 -2.008 -9.328 1 91.19 108 VAL A CA 1
ATOM 886 C C . VAL A 1 108 ? 8.039 -0.905 -9.781 1 91.19 108 VAL A C 1
ATOM 888 O O . VAL A 1 108 ? 7.188 -0.452 -9.008 1 91.19 108 VAL A O 1
ATOM 891 N N . GLU A 1 109 ? 8.125 -0.517 -11.047 1 92.5 109 GLU A N 1
ATOM 892 C CA . GLU A 1 109 ? 7.23 0.515 -11.562 1 92.5 109 GLU A CA 1
ATOM 893 C C . GLU A 1 109 ? 5.785 0.032 -11.586 1 92.5 109 GLU A C 1
ATOM 895 O O . GLU A 1 109 ? 4.867 0.786 -11.258 1 92.5 109 GLU A O 1
ATOM 900 N N . HIS A 1 110 ? 5.566 -1.18 -11.961 1 94.62 110 HIS A N 1
ATOM 901 C CA . HIS A 1 110 ? 4.242 -1.784 -11.867 1 94.62 110 HIS A CA 1
ATOM 902 C C . HIS A 1 110 ? 3.715 -1.745 -10.438 1 94.62 110 HIS A C 1
ATOM 904 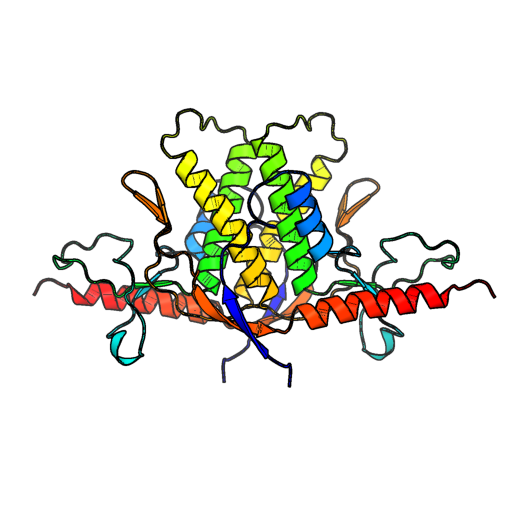O O . HIS A 1 110 ? 2.559 -1.39 -10.203 1 94.62 110 HIS A O 1
ATOM 910 N N . CYS A 1 111 ? 4.59 -2.131 -9.539 1 96.69 111 CYS A N 1
ATOM 911 C CA . CYS A 1 111 ? 4.191 -2.26 -8.141 1 96.69 111 CYS A CA 1
ATOM 912 C C . CYS A 1 111 ? 3.752 -0.915 -7.574 1 96.69 111 CYS A C 1
ATOM 914 O O . CYS A 1 111 ? 2.719 -0.826 -6.906 1 96.69 111 CYS A O 1
ATOM 916 N N . PHE A 1 112 ? 4.52 0.146 -7.852 1 97.75 112 PHE A N 1
ATOM 917 C CA . PHE A 1 112 ? 4.141 1.453 -7.328 1 97.75 112 PHE A CA 1
ATOM 918 C C . PHE A 1 112 ? 2.783 1.881 -7.871 1 97.75 112 PHE A C 1
ATOM 920 O O . PHE A 1 112 ? 1.929 2.355 -7.121 1 97.75 112 PHE A O 1
ATOM 927 N N . GLU A 1 113 ? 2.6 1.723 -9.141 1 97.69 113 GLU A N 1
ATOM 928 C CA . GLU A 1 113 ? 1.351 2.16 -9.758 1 97.69 113 GLU A CA 1
ATOM 929 C C . GLU A 1 113 ? 0.18 1.29 -9.312 1 97.69 113 GLU A C 1
ATOM 931 O O . GLU A 1 113 ? -0.917 1.795 -9.062 1 97.69 113 GLU A O 1
ATOM 936 N N . TYR A 1 114 ? 0.381 0.033 -9.211 1 96.94 114 TYR A N 1
ATOM 937 C CA . TYR A 1 114 ? -0.668 -0.872 -8.75 1 96.94 114 TYR A CA 1
ATOM 938 C C . TYR A 1 114 ? -1.059 -0.572 -7.312 1 96.94 114 TYR A C 1
ATOM 940 O O . TYR A 1 114 ? -2.246 -0.513 -6.98 1 96.94 114 TYR A O 1
ATOM 948 N N . LEU A 1 115 ? -0.036 -0.354 -6.441 1 97.56 115 LEU A N 1
ATOM 949 C CA . LEU A 1 115 ? -0.288 -0.036 -5.039 1 97.56 115 LEU A CA 1
ATOM 950 C C . LEU A 1 115 ? -1.03 1.29 -4.91 1 97.56 115 LEU A C 1
ATOM 952 O O . LEU A 1 115 ? -1.929 1.423 -4.074 1 97.56 115 LEU A O 1
ATOM 956 N N . ARG A 1 116 ? -0.595 2.285 -5.723 1 97.38 116 ARG A N 1
ATOM 957 C CA . ARG A 1 116 ? -1.283 3.572 -5.688 1 97.38 116 ARG A CA 1
ATOM 958 C C . ARG A 1 116 ? -2.777 3.4 -5.938 1 97.38 116 ARG A C 1
ATOM 960 O O . ARG A 1 116 ? -3.602 3.932 -5.188 1 97.38 116 ARG A O 1
ATOM 967 N N . GLN A 1 117 ? -3.092 2.676 -6.961 1 97.06 117 GLN A N 1
ATOM 968 C CA . GLN A 1 117 ? -4.492 2.471 -7.309 1 97.06 117 GLN A CA 1
ATOM 969 C C . GLN A 1 117 ? -5.195 1.589 -6.281 1 97.06 117 GLN A C 1
ATOM 971 O O . GLN A 1 117 ? -6.336 1.856 -5.902 1 97.06 117 GLN A O 1
ATOM 976 N N . GLY A 1 118 ? -4.508 0.536 -5.82 1 96.56 118 GLY A N 1
ATOM 977 C CA . GLY A 1 118 ? -5.086 -0.34 -4.812 1 96.56 118 GLY A CA 1
ATOM 978 C C . GLY A 1 118 ? -5.426 0.378 -3.521 1 96.56 118 GLY A C 1
ATOM 979 O O . GLY A 1 118 ? -6.52 0.209 -2.98 1 96.56 118 GLY A O 1
ATOM 980 N N . ILE A 1 119 ? -4.508 1.181 -3.02 1 95.94 119 ILE A N 1
ATOM 981 C CA . ILE A 1 119 ? -4.707 1.933 -1.785 1 95.94 119 ILE A CA 1
ATOM 982 C C . ILE A 1 119 ? -5.82 2.959 -1.979 1 95.94 119 ILE A C 1
ATOM 984 O O . ILE A 1 119 ? -6.719 3.076 -1.14 1 95.94 119 ILE A O 1
ATOM 988 N N . SER A 1 120 ? -5.82 3.68 -3.104 1 94.5 120 SER A N 1
ATOM 989 C CA . SER A 1 120 ? -6.859 4.668 -3.391 1 94.5 120 SER A CA 1
ATOM 990 C C . SER A 1 120 ? -8.234 4.016 -3.451 1 94.5 120 SER A C 1
ATOM 992 O O . SER A 1 120 ? -9.242 4.652 -3.131 1 94.5 120 SER A O 1
ATOM 994 N N . CYS A 1 121 ? -8.219 2.807 -3.85 1 94.94 121 CYS A N 1
ATOM 995 C CA . CYS A 1 121 ? -9.469 2.08 -4.008 1 94.94 121 CYS A CA 1
ATOM 996 C C . CYS A 1 121 ? -10.047 1.692 -2.652 1 94.94 121 CYS A C 1
ATOM 998 O O . CYS A 1 121 ? -11.25 1.425 -2.537 1 94.94 121 CYS A O 1
ATOM 1000 N N . GLY A 1 122 ? -9.305 1.722 -1.538 1 89.81 122 GLY A N 1
ATOM 1001 C CA . GLY A 1 122 ? -9.766 1.341 -0.212 1 89.81 122 GLY A CA 1
ATOM 1002 C C . GLY A 1 122 ? -9.75 -0.159 0.016 1 89.81 122 GLY A C 1
ATOM 1003 O O . GLY A 1 122 ? -10.469 -0.668 0.877 1 89.81 122 GLY A O 1
ATOM 1004 N N . GLY A 1 123 ? -8.945 -0.823 -0.664 1 78.12 123 GLY A N 1
ATOM 1005 C CA . GLY A 1 123 ? -8.844 -2.266 -0.515 1 78.12 123 GLY A CA 1
ATOM 1006 C C . GLY A 1 123 ? -10.039 -3.014 -1.076 1 78.12 123 GLY A C 1
ATOM 1007 O O . GLY A 1 123 ? -11.164 -2.52 -1.023 1 78.12 123 GLY A O 1
ATOM 1008 N N . ASP A 1 124 ? -9.945 -3.861 -1.89 1 83.44 124 ASP A N 1
ATOM 1009 C CA . ASP A 1 124 ? -10.984 -4.785 -2.34 1 83.44 124 ASP A CA 1
ATOM 1010 C C . ASP A 1 124 ? -10.414 -6.18 -2.578 1 83.44 124 ASP A C 1
ATOM 1012 O O . ASP A 1 124 ? -9.195 -6.371 -2.549 1 83.44 124 ASP A O 1
ATOM 1016 N N . LEU A 1 125 ? -11.273 -7.082 -2.551 1 88.12 125 LEU A N 1
ATOM 1017 C CA . LEU A 1 125 ? -10.875 -8.461 -2.803 1 88.12 125 LEU A CA 1
ATOM 1018 C C . LEU A 1 125 ? -11.359 -8.922 -4.176 1 88.12 125 LEU A C 1
ATOM 1020 O O . LEU A 1 125 ? -12.523 -9.289 -4.34 1 88.12 125 LEU A O 1
ATOM 1024 N N . ILE A 1 126 ? -10.461 -8.797 -5.059 1 92.38 126 ILE A N 1
ATOM 1025 C CA . ILE A 1 126 ? -10.773 -9.156 -6.438 1 92.38 126 ILE A CA 1
ATOM 1026 C C . ILE A 1 126 ? -9.82 -10.258 -6.91 1 92.38 126 ILE A C 1
ATOM 1028 O O . ILE A 1 126 ? -8.664 -10.305 -6.492 1 92.38 126 ILE A O 1
ATOM 1032 N N . ILE A 1 127 ? -10.359 -11.148 -7.746 1 92.38 127 ILE A N 1
ATOM 1033 C CA . ILE A 1 127 ? -9.57 -12.227 -8.328 1 92.38 127 ILE A CA 1
ATOM 1034 C C . ILE A 1 127 ? -8.977 -11.766 -9.664 1 92.38 127 ILE A C 1
ATOM 1036 O O . ILE A 1 127 ? -9.695 -11.266 -10.531 1 92.38 127 ILE A O 1
ATOM 1040 N N . GLU A 1 128 ? -7.711 -11.914 -9.82 1 93.94 128 GLU A N 1
ATOM 1041 C CA . GLU A 1 128 ? -6.996 -11.484 -11.016 1 93.94 128 GLU A CA 1
ATOM 1042 C C . GLU A 1 128 ? -6.398 -12.68 -11.75 1 93.94 128 GLU A C 1
ATOM 1044 O O . GLU A 1 128 ? -5.715 -13.516 -11.148 1 93.94 128 GLU A O 1
ATOM 1049 N N . GLY A 1 129 ? -6.711 -12.68 -13 1 93.25 129 GLY A N 1
ATOM 1050 C CA . GLY A 1 129 ? -6.215 -13.766 -13.828 1 93.25 129 GLY A CA 1
ATOM 1051 C C . GLY A 1 129 ? -4.984 -13.383 -14.633 1 93.25 129 GLY A C 1
ATOM 1052 O O . GLY A 1 129 ? -4.363 -12.352 -14.375 1 93.25 129 GLY A O 1
ATOM 1053 N N . ASN A 1 130 ? -4.66 -14.234 -15.586 1 91.19 130 ASN A N 1
ATOM 1054 C CA . ASN A 1 130 ? -3.455 -14.094 -16.391 1 91.19 130 ASN A CA 1
ATOM 1055 C C . ASN A 1 130 ? -3.436 -12.766 -17.156 1 91.19 130 ASN A C 1
ATOM 1057 O O . ASN A 1 130 ? -4.348 -12.477 -17.922 1 91.19 130 ASN A O 1
ATOM 1061 N N . SER A 1 131 ? -2.398 -11.93 -16.922 1 88.44 131 SER A N 1
ATOM 1062 C CA . SER A 1 131 ? -2.154 -10.656 -17.594 1 88.44 131 SER A CA 1
ATOM 1063 C C . SER A 1 131 ? -0.671 -10.297 -17.578 1 88.44 131 SER A C 1
ATOM 1065 O O . SER A 1 131 ? -0.27 -9.32 -16.938 1 88.44 131 SER A O 1
ATOM 1067 N N . PRO A 1 132 ? 0.098 -11.016 -18.312 1 78.06 132 PRO A N 1
ATOM 1068 C CA . PRO A 1 132 ? 1.551 -10.898 -18.172 1 78.06 132 PRO A CA 1
ATOM 1069 C C . PRO A 1 132 ? 2.104 -9.625 -18.797 1 78.06 132 PRO A C 1
ATOM 1071 O O . PRO A 1 132 ? 1.511 -9.086 -19.734 1 78.06 132 PRO A O 1
ATOM 1074 N N . ILE A 1 133 ? 3.074 -9.07 -18.109 1 74.25 133 ILE A N 1
ATOM 1075 C CA . ILE A 1 133 ? 3.996 -8.148 -18.766 1 74.25 133 ILE A CA 1
ATOM 1076 C C . ILE A 1 133 ? 5.246 -8.898 -19.203 1 74.25 133 ILE A C 1
ATOM 1078 O O . ILE A 1 133 ? 6.027 -9.367 -18.375 1 74.25 133 ILE A O 1
ATOM 1082 N N . LYS A 1 134 ? 5.418 -8.953 -20.516 1 73.5 134 LYS A N 1
ATOM 1083 C CA . LYS A 1 134 ? 6.543 -9.703 -21.062 1 73.5 134 LYS A CA 1
ATOM 1084 C C . LYS A 1 134 ? 7.789 -8.82 -21.156 1 73.5 134 LYS A C 1
ATOM 1086 O O . LYS A 1 134 ? 7.699 -7.641 -21.5 1 73.5 134 LYS A O 1
ATOM 1091 N N . VAL A 1 135 ? 8.805 -9.328 -20.625 1 67.31 135 VAL A N 1
ATOM 1092 C CA . VAL A 1 135 ? 10.117 -8.695 -20.75 1 67.31 135 VAL A CA 1
ATOM 1093 C C . VAL A 1 135 ? 11.125 -9.703 -21.297 1 67.31 135 VAL A C 1
ATOM 1095 O O . VAL A 1 135 ? 11.492 -10.664 -20.609 1 67.31 135 VAL A O 1
ATOM 1098 N N . GLY A 1 136 ? 11.68 -9.422 -22.5 1 65.12 136 GLY A N 1
ATOM 1099 C CA . GLY A 1 136 ? 12.578 -10.391 -23.125 1 65.12 136 GLY A CA 1
ATOM 1100 C C . GLY A 1 136 ? 11.961 -11.773 -23.25 1 65.12 136 GLY A C 1
ATOM 1101 O O . GLY A 1 136 ? 10.867 -11.922 -23.797 1 65.12 136 GLY A O 1
ATOM 1102 N N . LYS A 1 137 ? 12.719 -12.844 -22.781 1 65.12 137 LYS A N 1
ATOM 1103 C CA . LYS A 1 137 ? 12.266 -14.227 -22.922 1 65.12 137 LYS A CA 1
ATOM 1104 C C . LYS A 1 137 ? 11.391 -14.633 -21.734 1 65.12 137 LYS A C 1
ATOM 1106 O O . LYS A 1 137 ? 10.852 -15.734 -21.719 1 65.12 137 LYS A O 1
ATOM 1111 N N . GLY A 1 138 ? 11.133 -13.664 -20.797 1 67.44 138 GLY A N 1
ATOM 1112 C CA . GLY A 1 138 ? 10.344 -13.953 -19.609 1 67.44 138 GLY A CA 1
ATOM 1113 C C . GLY A 1 138 ? 9.297 -12.898 -19.328 1 67.44 138 GLY A C 1
ATOM 1114 O O . GLY A 1 138 ? 8.734 -12.305 -20.25 1 67.44 138 GLY A O 1
ATOM 1115 N N . HIS A 1 139 ? 8.773 -13.055 -18.219 1 72.06 139 HIS A N 1
ATOM 1116 C CA . HIS A 1 139 ? 7.805 -12.039 -17.828 1 72.06 139 HIS A CA 1
ATOM 1117 C C . HIS A 1 139 ? 8.219 -11.352 -16.531 1 72.06 139 HIS A C 1
ATOM 1119 O O . HIS A 1 139 ? 8.789 -11.984 -15.633 1 72.06 139 HIS A O 1
ATOM 1125 N N . ALA A 1 140 ? 8.047 -10.062 -16.578 1 67.81 140 ALA A N 1
ATOM 1126 C CA . ALA A 1 140 ? 8.25 -9.305 -15.344 1 67.81 140 ALA A CA 1
ATOM 1127 C C . ALA A 1 140 ? 7.168 -9.625 -14.312 1 67.81 140 ALA A C 1
ATOM 1129 O O . ALA A 1 140 ? 7.445 -9.695 -13.117 1 67.81 140 ALA A O 1
ATOM 1130 N N . THR A 1 141 ? 5.965 -9.828 -14.812 1 73.44 141 THR A N 1
ATOM 1131 C CA . THR A 1 141 ? 4.836 -10.25 -13.984 1 73.44 141 THR A CA 1
ATOM 1132 C C . THR A 1 141 ? 3.9 -11.164 -14.766 1 73.44 141 THR A C 1
ATOM 1134 O O . THR A 1 141 ? 3.709 -10.977 -15.969 1 73.44 141 THR A O 1
ATOM 1137 N N . SER A 1 142 ? 3.365 -12.109 -13.984 1 79.81 142 SER A N 1
ATOM 1138 C CA . SER A 1 142 ? 2.375 -12.992 -14.594 1 79.81 142 SER A CA 1
ATOM 1139 C C . SER A 1 142 ? 0.969 -12.422 -14.469 1 79.81 142 SER A C 1
ATOM 1141 O O . SER A 1 142 ? 0.083 -12.75 -15.258 1 79.81 142 SER A O 1
ATOM 1143 N N . VAL A 1 143 ? 0.787 -11.617 -13.531 1 89.88 143 VAL A N 1
ATOM 1144 C CA . VAL A 1 143 ? -0.509 -11.016 -13.242 1 89.88 143 VAL A CA 1
ATOM 1145 C C . VAL A 1 143 ? -0.326 -9.531 -12.914 1 89.88 143 VAL A C 1
ATOM 1147 O O . VAL A 1 143 ? 0.21 -9.18 -11.859 1 89.88 143 VAL A O 1
ATOM 1150 N N . THR A 1 144 ? -0.786 -8.688 -13.773 1 91.75 144 THR A N 1
ATOM 1151 C CA . THR A 1 144 ? -0.645 -7.25 -13.555 1 91.75 144 THR A CA 1
ATOM 1152 C C . THR A 1 144 ? -1.833 -6.703 -12.766 1 91.75 144 THR A C 1
ATOM 1154 O O . THR A 1 144 ? -1.702 -5.715 -12.047 1 91.75 144 THR A O 1
ATOM 1157 N N . GLY A 1 145 ? -2.99 -7.367 -13.039 1 93.62 145 GLY A N 1
ATOM 1158 C CA . GLY A 1 145 ? -4.223 -6.836 -12.477 1 93.62 145 GLY A CA 1
ATOM 1159 C C . GLY A 1 145 ? -4.828 -5.723 -13.312 1 93.62 145 GLY A C 1
ATOM 1160 O O . GLY A 1 145 ? -5.918 -5.238 -13.008 1 93.62 145 GLY A O 1
ATOM 1161 N N . TRP A 1 146 ? -4.16 -5.258 -14.383 1 94.94 146 TRP A N 1
ATOM 1162 C CA . TRP A 1 146 ? -4.711 -4.234 -15.266 1 94.94 146 TRP A CA 1
ATOM 1163 C C . TRP A 1 146 ? -5.953 -4.75 -15.992 1 94.94 146 TRP A C 1
ATOM 1165 O O . TRP A 1 146 ? -6.039 -5.934 -16.328 1 94.94 146 TRP A O 1
ATOM 1175 N N . GLY A 1 147 ? -6.887 -3.889 -16.203 1 93.62 147 GLY A N 1
ATOM 1176 C CA . GLY A 1 147 ? -8.094 -4.246 -16.938 1 93.62 147 GLY A CA 1
ATOM 1177 C C . GLY A 1 147 ? -9.156 -4.887 -16.062 1 93.62 147 GLY A C 1
ATOM 1178 O O . GLY A 1 147 ? -10.242 -5.211 -16.547 1 93.62 147 GLY A O 1
ATOM 1179 N N . VAL A 1 148 ? -8.867 -5.055 -14.805 1 93.44 148 VAL A N 1
ATOM 1180 C CA . VAL A 1 148 ? -9.805 -5.68 -13.883 1 93.44 148 VAL A CA 1
ATOM 1181 C C . VAL A 1 148 ? -10.656 -4.605 -13.203 1 93.44 148 VAL A C 1
ATOM 1183 O O . VAL A 1 148 ? -10.133 -3.584 -12.75 1 93.44 148 VAL A O 1
ATOM 1186 N N . GLU A 1 149 ? -11.953 -4.801 -13.148 1 93.94 149 GLU A N 1
ATOM 1187 C CA . GLU A 1 149 ? -12.859 -3.859 -12.5 1 93.94 149 GLU A CA 1
ATOM 1188 C C . GLU A 1 149 ? -12.867 -4.059 -10.984 1 93.94 149 GLU A C 1
ATOM 1190 O O . GLU A 1 149 ? -12.953 -5.191 -10.508 1 93.94 149 GLU A O 1
ATOM 1195 N N . HIS A 1 150 ? -12.758 -3.01 -10.289 1 94.69 150 HIS A N 1
ATOM 1196 C CA . HIS A 1 150 ? -12.758 -2.982 -8.828 1 94.69 150 HIS A CA 1
ATOM 1197 C C . HIS A 1 150 ? -13.945 -2.188 -8.297 1 94.69 150 HIS A C 1
ATOM 1199 O O . HIS A 1 150 ? -14.477 -1.312 -8.984 1 94.69 150 HIS A O 1
ATOM 1205 N N . GLU A 1 151 ? -14.406 -2.557 -7.176 1 93.12 151 GLU A N 1
ATOM 1206 C CA . GLU A 1 151 ? -15.344 -1.753 -6.402 1 93.12 151 GLU A CA 1
ATOM 1207 C C . GLU A 1 151 ? -14.633 -0.942 -5.328 1 93.12 151 GLU A C 1
ATOM 1209 O O . GLU A 1 151 ? -14.125 -1.503 -4.352 1 93.12 151 GLU A O 1
ATOM 1214 N N . CYS A 1 152 ? -14.594 0.334 -5.562 1 94.62 152 CYS A N 1
ATOM 1215 C CA . CYS A 1 152 ? -13.719 1.19 -4.77 1 94.62 152 CYS A CA 1
ATOM 1216 C C . CYS A 1 152 ? -14.523 2.221 -3.988 1 94.62 152 CYS A C 1
ATOM 1218 O O . CYS A 1 152 ? -15.656 2.537 -4.355 1 94.62 152 CYS A O 1
ATOM 1220 N N . ILE A 1 153 ? -13.961 2.689 -2.9 1 92.12 153 ILE A N 1
ATOM 1221 C CA . ILE A 1 153 ? -14.477 3.92 -2.309 1 92.12 153 ILE A CA 1
ATOM 1222 C C . ILE A 1 153 ? -14.336 5.07 -3.301 1 92.12 153 ILE A C 1
ATOM 1224 O O . ILE A 1 153 ? -13.562 4.977 -4.262 1 92.12 153 ILE A O 1
ATOM 1228 N N . ASP A 1 154 ? -15.109 6.078 -3.09 1 93.5 154 ASP A N 1
ATOM 1229 C CA . ASP A 1 154 ? -14.969 7.27 -3.924 1 93.5 154 ASP A CA 1
ATOM 1230 C C . ASP A 1 154 ? -13.836 8.156 -3.43 1 93.5 154 ASP A C 1
ATOM 1232 O O . ASP A 1 154 ? -14.062 9.125 -2.703 1 93.5 154 ASP A O 1
ATOM 1236 N N . PHE A 1 155 ? -12.664 7.887 -3.836 1 91.81 155 PHE A N 1
ATOM 1237 C CA . PHE A 1 155 ? -11.469 8.586 -3.396 1 91.81 155 PHE A CA 1
ATOM 1238 C C . 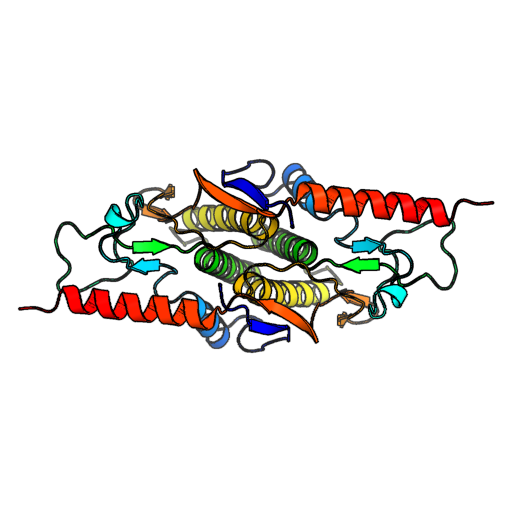PHE A 1 155 ? -11.539 10.062 -3.764 1 91.81 155 PHE A C 1
ATOM 1240 O O . PHE A 1 155 ? -11.047 10.922 -3.021 1 91.81 155 PHE A O 1
ATOM 1247 N N . ASP A 1 156 ? -12.094 10.375 -4.898 1 90.44 156 ASP A N 1
ATOM 1248 C CA . ASP A 1 156 ? -12.234 11.766 -5.312 1 90.44 156 ASP A CA 1
ATOM 1249 C C . ASP A 1 156 ? -13.078 12.555 -4.316 1 90.44 156 ASP A C 1
ATOM 1251 O O . ASP A 1 156 ? -12.812 13.727 -4.059 1 90.44 156 ASP A O 1
ATOM 1255 N N . ARG A 1 157 ? -14.031 11.938 -3.891 1 91 157 ARG A N 1
ATOM 1256 C CA . ARG A 1 157 ? -14.867 12.578 -2.879 1 91 157 ARG A CA 1
ATOM 1257 C C . ARG A 1 157 ? -14.078 12.828 -1.599 1 91 157 ARG A C 1
ATOM 1259 O O . ARG A 1 157 ? -14.227 13.875 -0.964 1 91 157 ARG A O 1
ATOM 1266 N N . LEU A 1 158 ? -13.289 11.883 -1.189 1 89 158 LEU A N 1
ATOM 1267 C CA . LEU A 1 158 ? -12.43 12.047 -0.02 1 89 158 LEU A CA 1
ATOM 1268 C C . LEU A 1 158 ? -11.477 13.227 -0.207 1 89 158 LEU A C 1
ATOM 1270 O O . LEU A 1 158 ? -11.32 14.047 0.697 1 89 158 LEU A O 1
ATOM 1274 N N . ARG A 1 159 ? -10.891 13.289 -1.36 1 88.75 159 ARG A N 1
ATOM 1275 C CA . ARG A 1 159 ? -9.961 14.375 -1.649 1 88.75 159 ARG A CA 1
ATOM 1276 C C . ARG A 1 159 ? -10.672 15.727 -1.628 1 88.75 159 ARG A C 1
ATOM 1278 O O . ARG A 1 159 ? -10.141 16.703 -1.105 1 88.75 159 ARG A O 1
ATOM 1285 N N . ARG A 1 160 ? -11.805 15.758 -2.199 1 88.12 160 ARG A N 1
ATOM 1286 C CA . ARG A 1 160 ? -12.586 16.984 -2.186 1 88.12 160 ARG A CA 1
ATOM 1287 C C . ARG A 1 160 ? -12.938 17.406 -0.76 1 88.12 160 ARG A C 1
ATOM 1289 O O . ARG A 1 160 ? -12.883 18.578 -0.416 1 88.12 160 ARG A O 1
ATOM 1296 N N . PHE A 1 161 ? -13.344 16.453 0.026 1 88.81 161 PHE A N 1
ATOM 1297 C CA . PHE A 1 161 ? -13.633 16.719 1.429 1 88.81 161 PHE A CA 1
ATOM 1298 C C . PHE A 1 161 ? -12.422 17.359 2.117 1 88.81 161 PHE A C 1
ATOM 1300 O O . PHE A 1 161 ? -12.562 18.328 2.861 1 88.81 161 PHE A O 1
ATOM 1307 N N . GLN A 1 162 ? -11.219 16.797 1.896 1 87.12 162 GLN A N 1
ATOM 1308 C CA . GLN A 1 162 ? -9.984 17.328 2.465 1 87.12 162 GLN A CA 1
ATOM 1309 C C . GLN A 1 162 ? -9.773 18.781 2.059 1 87.12 162 GLN A C 1
ATOM 1311 O O . GLN A 1 162 ? -9.461 19.641 2.9 1 87.12 162 GLN A O 1
ATOM 1316 N N . ILE A 1 163 ? -9.93 19.031 0.821 1 83.94 163 ILE A N 1
ATOM 1317 C CA . ILE A 1 163 ? -9.727 20.375 0.266 1 83.94 163 ILE A CA 1
ATOM 1318 C C . ILE A 1 163 ? -10.742 21.344 0.868 1 83.94 163 ILE A C 1
ATOM 1320 O O . ILE A 1 163 ? -10.391 22.453 1.274 1 83.94 163 ILE A O 1
ATOM 1324 N N . ASP A 1 164 ? -11.945 20.906 0.929 1 87.5 164 ASP A N 1
ATOM 1325 C CA . ASP A 1 164 ? -13.008 21.75 1.473 1 87.5 164 ASP A CA 1
ATOM 1326 C C . ASP A 1 164 ? -12.758 22.078 2.943 1 87.5 164 ASP A C 1
ATOM 1328 O O . ASP A 1 164 ? -12.992 23.203 3.387 1 87.5 164 ASP A O 1
ATOM 1332 N N . GLN A 1 165 ? -12.336 21.156 3.699 1 86.56 165 GLN A N 1
ATOM 1333 C CA . GLN A 1 165 ? -12.055 21.375 5.117 1 86.56 165 GLN A CA 1
ATOM 1334 C C . GLN A 1 165 ? -10.891 22.344 5.305 1 86.56 165 GLN A C 1
ATOM 1336 O O . GLN A 1 165 ? -10.906 23.156 6.227 1 86.56 165 GLN A O 1
ATOM 1341 N N . GLU A 1 166 ? -9.914 22.156 4.488 1 81.12 166 GLU A N 1
ATOM 1342 C CA . GLU A 1 166 ? -8.805 23.109 4.531 1 81.12 166 GLU A CA 1
ATOM 1343 C C . GLU A 1 166 ? -9.273 24.531 4.234 1 81.12 166 GLU A C 1
ATOM 1345 O O . GLU A 1 166 ? -8.82 25.484 4.867 1 81.12 166 GLU A O 1
ATOM 1350 N N . ALA A 1 167 ? -10.094 24.656 3.215 1 83.31 167 ALA A N 1
ATOM 1351 C CA . ALA A 1 167 ? -10.656 25.953 2.879 1 83.31 167 ALA A CA 1
ATOM 1352 C C . ALA A 1 167 ? -11.414 26.547 4.062 1 83.31 167 ALA A C 1
ATOM 1354 O O . ALA A 1 167 ? -11.297 27.75 4.348 1 83.31 167 ALA A O 1
ATOM 1355 N N . LYS A 1 168 ? -12.18 25.781 4.684 1 84.94 168 LYS A N 1
ATOM 1356 C CA . LYS A 1 168 ? -12.891 26.219 5.879 1 84.94 168 LYS A CA 1
ATOM 1357 C C . LYS A 1 168 ? -11.914 26.656 6.969 1 84.94 168 LYS A C 1
ATOM 1359 O O . LYS A 1 168 ? -12.117 27.688 7.609 1 84.94 168 LYS A O 1
ATOM 1364 N N . TYR A 1 169 ? -10.93 25.891 7.242 1 83.12 169 TYR A N 1
ATOM 1365 C CA . TYR A 1 169 ? -9.906 26.203 8.234 1 83.12 169 TYR A CA 1
ATOM 1366 C C . TYR A 1 169 ? -9.281 27.562 7.949 1 83.12 169 TYR A C 1
ATOM 1368 O O . TYR A 1 169 ? -9.055 28.359 8.867 1 83.12 169 TYR A O 1
ATOM 1376 N N . ASN A 1 170 ? -8.977 27.828 6.711 1 80 170 ASN A N 1
ATOM 1377 C CA . ASN A 1 170 ? -8.32 29.062 6.312 1 80 170 ASN A CA 1
ATOM 1378 C C . ASN A 1 170 ? -9.234 30.266 6.531 1 80 170 ASN A C 1
ATOM 1380 O O . ASN A 1 170 ? -8.758 31.406 6.656 1 80 170 ASN A O 1
ATOM 1384 N N . GLN A 1 171 ? -10.484 30 6.598 1 80.94 171 GLN A N 1
ATOM 1385 C CA . GLN A 1 171 ? -11.445 31.078 6.816 1 80.94 171 GLN A CA 1
ATOM 1386 C C . GLN A 1 171 ? -11.625 31.359 8.305 1 80.94 171 GLN A C 1
ATOM 1388 O O . GLN A 1 171 ? -12.141 32.406 8.688 1 80.94 171 GLN A O 1
ATOM 1393 N N . THR A 1 172 ? -11.172 30.469 9.062 1 76.69 172 THR A N 1
ATOM 1394 C CA . THR A 1 172 ? -11.367 30.578 10.5 1 76.69 172 THR A CA 1
ATOM 1395 C C . THR A 1 172 ? -10.516 31.719 11.07 1 76.69 172 THR A C 1
ATOM 1397 O O . THR A 1 172 ? -10.82 32.25 12.133 1 76.69 172 THR A O 1
ATOM 1400 N N . TRP A 1 173 ? -9.383 31.953 10.43 1 68.38 173 TRP A N 1
ATOM 1401 C CA . TRP A 1 173 ? -8.469 32.938 11.023 1 68.38 173 TRP A CA 1
ATOM 1402 C C . TRP A 1 173 ? -8.477 34.219 10.227 1 68.38 173 TRP A C 1
ATOM 1404 O O . TRP A 1 173 ? -7.492 34.969 10.234 1 68.38 173 TRP A O 1
ATOM 1414 N N . GLN A 1 174 ? -9.375 34.375 9.422 1 61.38 174 GLN A N 1
ATOM 1415 C CA . GLN A 1 174 ? -9.414 35.656 8.703 1 61.38 174 GLN A CA 1
ATOM 1416 C C . GLN A 1 174 ? -9.531 36.812 9.672 1 61.38 174 GLN A C 1
ATOM 1418 O O . GLN A 1 174 ? -10.156 36.719 10.727 1 61.38 174 GLN A O 1
ATOM 1423 N N . ALA A 1 175 ? -8.383 37.656 9.648 1 55.22 175 ALA A N 1
ATOM 1424 C CA . ALA A 1 175 ? -8.352 38.938 10.375 1 55.22 175 ALA A CA 1
ATOM 1425 C C . ALA A 1 175 ? -9.727 39.594 10.398 1 55.22 175 ALA A C 1
ATOM 1427 O O . ALA A 1 175 ? -10.422 39.625 9.383 1 55.22 175 ALA A O 1
ATOM 1428 N N . VAL A 1 176 ? -10.273 39.531 11.641 1 43.06 176 VAL A N 1
ATOM 1429 C CA . VAL A 1 176 ? -11.297 40.562 11.82 1 43.06 176 VAL A CA 1
ATOM 1430 C C . VAL A 1 176 ? -10.703 41.938 11.531 1 43.06 176 VAL A C 1
ATOM 1432 O O . VAL A 1 176 ? -9.539 42.188 11.852 1 43.06 176 VAL A O 1
ATOM 1435 N N . MET B 1 1 ? -24.656 4.859 3.277 1 38.38 1 MET B N 1
ATOM 1436 C CA . MET B 1 1 ? -24.094 3.744 2.527 1 38.38 1 MET B CA 1
ATOM 1437 C C . MET B 1 1 ? -22.875 4.195 1.713 1 38.38 1 MET B C 1
ATOM 1439 O O . MET B 1 1 ? -22.969 5.164 0.958 1 38.38 1 MET B O 1
ATOM 1443 N N . ALA B 1 2 ? -21.766 3.99 2.115 1 53.38 2 ALA B N 1
ATOM 1444 C CA . ALA B 1 2 ? -20.625 4.598 1.443 1 53.38 2 ALA B CA 1
ATOM 1445 C C . ALA B 1 2 ? -20.641 4.305 -0.054 1 53.38 2 ALA B C 1
ATOM 1447 O O . ALA B 1 2 ? -20.922 3.174 -0.467 1 53.38 2 ALA B O 1
ATOM 1448 N N . LEU B 1 3 ? -20.953 5.281 -0.836 1 72.38 3 LEU B N 1
ATOM 1449 C CA . LEU B 1 3 ? -21.062 5.191 -2.287 1 72.38 3 LEU B CA 1
ATOM 1450 C C . LEU B 1 3 ? -19.797 4.582 -2.887 1 72.38 3 LEU B C 1
ATOM 1452 O O . LEU B 1 3 ? -18.703 5.098 -2.682 1 72.38 3 LEU B O 1
ATOM 1456 N N . MET B 1 4 ? -19.859 3.316 -3.061 1 86.94 4 MET B N 1
ATOM 1457 C CA . MET B 1 4 ? -18.812 2.623 -3.795 1 86.94 4 MET B CA 1
ATOM 1458 C C . MET B 1 4 ? -18.875 2.951 -5.281 1 86.94 4 MET B C 1
ATOM 1460 O O . MET B 1 4 ? -19.953 3.25 -5.809 1 86.94 4 MET B O 1
ATOM 1464 N N . VAL B 1 5 ? -17.75 3.164 -5.898 1 94.25 5 VAL B N 1
ATOM 1465 C CA . VAL B 1 5 ? -17.656 3.447 -7.328 1 94.25 5 VAL B CA 1
ATOM 1466 C C . VAL B 1 5 ? -16.875 2.334 -8.023 1 94.25 5 VAL B C 1
ATOM 1468 O O . VAL B 1 5 ? -15.977 1.729 -7.426 1 94.25 5 VAL B O 1
ATOM 1471 N N . LYS B 1 6 ? -17.203 2.059 -9.297 1 94.94 6 LYS B N 1
ATOM 1472 C CA . LYS B 1 6 ? -16.484 1.08 -10.094 1 94.94 6 LYS B CA 1
ATOM 1473 C C . LYS B 1 6 ? -15.258 1.714 -10.758 1 94.94 6 LYS B C 1
ATOM 1475 O O . LYS B 1 6 ? -15.344 2.826 -11.281 1 94.94 6 LYS B O 1
ATOM 1480 N N . ARG B 1 7 ? -14.117 1.004 -10.656 1 95.5 7 ARG B N 1
ATOM 1481 C CA . ARG B 1 7 ? -12.891 1.464 -11.297 1 95.5 7 ARG B CA 1
ATOM 1482 C C . ARG B 1 7 ? -12.148 0.306 -11.961 1 95.5 7 ARG B C 1
ATOM 1484 O O . ARG B 1 7 ? -12.07 -0.789 -11.406 1 95.5 7 ARG B O 1
ATOM 1491 N N . VAL B 1 8 ? -11.641 0.552 -13.164 1 96.19 8 VAL B N 1
ATOM 1492 C CA . VAL B 1 8 ? -10.758 -0.395 -13.828 1 96.19 8 VAL B CA 1
ATOM 1493 C C . VAL B 1 8 ? -9.305 0.077 -13.703 1 96.19 8 VAL B C 1
ATOM 1495 O O . VAL B 1 8 ? -8.992 1.221 -14.039 1 96.19 8 VAL B O 1
ATOM 1498 N N . PHE B 1 9 ? -8.461 -0.804 -13.117 1 96 9 PHE B N 1
ATOM 1499 C CA . PHE B 1 9 ? -7.055 -0.435 -12.992 1 96 9 PHE B CA 1
ATOM 1500 C C . PHE B 1 9 ? -6.359 -0.478 -14.352 1 96 9 PHE B C 1
ATOM 1502 O O . PHE B 1 9 ? -6.48 -1.461 -15.086 1 96 9 PHE B O 1
ATOM 1509 N N . GLU B 1 10 ? -5.703 0.59 -14.703 1 96.31 10 GLU B N 1
ATOM 1510 C CA . GLU B 1 10 ? -4.871 0.73 -15.891 1 96.31 10 GLU B CA 1
ATOM 1511 C C . GLU B 1 10 ? -3.609 1.537 -15.586 1 96.31 10 GLU B C 1
ATOM 1513 O O . GLU B 1 10 ? -3.631 2.438 -14.75 1 96.31 10 GLU B O 1
ATOM 1518 N N . PRO B 1 11 ? -2.582 1.146 -16.328 1 95.38 11 PRO B N 1
ATOM 1519 C CA . PRO B 1 11 ? -1.406 1.991 -16.109 1 95.38 11 PRO B CA 1
ATOM 1520 C C . PRO B 1 11 ? -1.675 3.465 -16.406 1 95.38 11 PRO B C 1
ATOM 1522 O O . PRO B 1 11 ? -2.273 3.791 -17.438 1 95.38 11 PRO B O 1
ATOM 1525 N N . ASP B 1 12 ? -1.349 4.309 -15.531 1 97 12 ASP B N 1
ATOM 1526 C CA . ASP B 1 12 ? -1.432 5.758 -15.68 1 97 12 ASP B CA 1
ATOM 1527 C C . ASP B 1 12 ? -0.041 6.387 -15.688 1 97 12 ASP B C 1
ATOM 1529 O O . ASP B 1 12 ? 0.619 6.465 -14.648 1 97 12 ASP B O 1
ATOM 1533 N N . GLN B 1 13 ? 0.392 6.891 -16.797 1 96.12 13 GLN B N 1
ATOM 1534 C CA . GLN B 1 13 ? 1.755 7.367 -17 1 96.12 13 GLN B CA 1
ATOM 1535 C C . GLN B 1 13 ? 2.074 8.547 -16.094 1 96.12 13 GLN B C 1
ATOM 1537 O O . GLN B 1 13 ? 3.242 8.812 -15.797 1 96.12 13 GLN B O 1
ATOM 1542 N N . ARG B 1 14 ? 1.138 9.25 -15.617 1 97.12 14 ARG B N 1
ATOM 1543 C CA . ARG B 1 14 ? 1.35 10.375 -14.711 1 97.12 14 ARG B CA 1
ATOM 1544 C C . ARG B 1 14 ? 2.029 9.914 -13.422 1 97.12 14 ARG B C 1
ATOM 1546 O O . ARG B 1 14 ? 2.645 10.711 -12.719 1 97.12 14 ARG B O 1
ATOM 1553 N N . TYR B 1 15 ? 1.937 8.57 -13.148 1 97.62 15 TYR B N 1
ATOM 1554 C CA . TYR B 1 15 ? 2.383 8.094 -11.844 1 97.62 15 TYR B CA 1
ATOM 1555 C C . TYR B 1 15 ? 3.453 7.023 -11.984 1 97.62 15 TYR B C 1
ATOM 1557 O O . TYR B 1 15 ? 3.785 6.332 -11.023 1 97.62 15 TYR B O 1
ATOM 1565 N N . ILE B 1 16 ? 3.959 6.824 -13.195 1 96.31 16 ILE B N 1
ATOM 1566 C CA . ILE B 1 16 ? 4.945 5.773 -13.43 1 96.31 16 ILE B CA 1
ATOM 1567 C C . ILE B 1 16 ? 6.32 6.398 -13.664 1 96.31 16 ILE B C 1
ATOM 1569 O O . ILE B 1 16 ? 6.465 7.297 -14.492 1 96.31 16 ILE B O 1
ATOM 1573 N N . GLY B 1 17 ? 7.223 5.875 -12.875 1 93.94 17 GLY B N 1
ATOM 1574 C CA . GLY B 1 17 ? 8.586 6.355 -13.047 1 93.94 17 GLY B CA 1
ATOM 1575 C C . GLY B 1 17 ? 8.961 7.457 -12.07 1 93.94 17 GLY B C 1
ATOM 1576 O O . GLY B 1 17 ? 8.445 7.5 -10.953 1 93.94 17 GLY B O 1
ATOM 1577 N N . ASP B 1 18 ? 9.992 8.156 -12.445 1 93.81 18 ASP B N 1
ATOM 1578 C CA . ASP B 1 18 ? 10.555 9.242 -11.641 1 93.81 18 ASP B CA 1
ATOM 1579 C C . ASP B 1 18 ? 10.555 10.555 -12.422 1 93.81 18 ASP B C 1
ATOM 1581 O O . ASP B 1 18 ? 9.977 10.633 -13.508 1 93.81 18 ASP B O 1
ATOM 1585 N N . GLY B 1 19 ? 11.078 11.656 -11.836 1 93.94 19 GLY B N 1
ATOM 1586 C CA . GLY B 1 19 ? 11.164 12.953 -12.484 1 93.94 19 GLY B CA 1
ATOM 1587 C C . GLY B 1 19 ? 10.211 13.984 -11.891 1 93.94 19 GLY B C 1
ATOM 1588 O O . GLY B 1 19 ? 9.305 13.633 -11.141 1 93.94 19 GLY B O 1
ATOM 1589 N N . PRO B 1 20 ? 10.406 15.25 -12.273 1 95.44 20 PRO B N 1
ATOM 1590 C CA . PRO B 1 20 ? 9.656 16.344 -11.641 1 95.44 20 PRO B CA 1
ATOM 1591 C C . PRO B 1 20 ? 8.156 16.25 -11.906 1 95.44 20 PRO B C 1
ATOM 1593 O O . PRO B 1 20 ? 7.355 16.531 -11.008 1 95.44 20 PRO B O 1
ATOM 1596 N N . ASP B 1 21 ? 7.812 15.875 -13.109 1 96.56 21 ASP B N 1
ATOM 1597 C CA . ASP B 1 21 ? 6.391 15.797 -13.43 1 96.56 21 ASP B CA 1
ATOM 1598 C C . ASP B 1 21 ? 5.707 14.688 -12.625 1 96.56 21 ASP B C 1
ATOM 1600 O O . ASP B 1 21 ? 4.652 14.914 -12.031 1 96.56 21 ASP B O 1
ATOM 1604 N N . VAL B 1 22 ? 6.305 13.508 -12.633 1 96.75 22 VAL B N 1
ATOM 1605 C CA . VAL B 1 22 ? 5.758 12.375 -11.898 1 96.75 22 VAL B CA 1
ATOM 1606 C C . VAL B 1 22 ? 5.727 12.688 -10.406 1 96.75 22 VAL B C 1
ATOM 1608 O O . VAL B 1 22 ? 4.719 12.445 -9.734 1 96.75 22 VAL B O 1
ATOM 1611 N N . ASN B 1 23 ? 6.766 13.305 -9.906 1 94.88 23 ASN B N 1
ATOM 1612 C CA . ASN B 1 23 ? 6.82 13.695 -8.5 1 94.88 23 ASN B CA 1
ATOM 1613 C C . ASN B 1 23 ? 5.699 14.664 -8.148 1 94.88 23 ASN B C 1
ATOM 1615 O O . ASN B 1 23 ? 5.094 14.562 -7.078 1 94.88 23 ASN B O 1
ATOM 1619 N N . GLY B 1 24 ? 5.469 15.586 -9.047 1 94.81 24 GLY B N 1
ATOM 1620 C CA . GLY B 1 24 ? 4.387 16.531 -8.82 1 94.81 24 GLY B CA 1
ATOM 1621 C C . GLY B 1 24 ? 3.027 15.875 -8.711 1 94.81 24 GLY B C 1
ATOM 1622 O O . GLY B 1 24 ? 2.219 16.25 -7.855 1 94.81 24 GLY B O 1
ATOM 1623 N N . HIS B 1 25 ? 2.766 14.883 -9.523 1 95.5 25 HIS B N 1
ATOM 1624 C CA . HIS B 1 25 ? 1.497 14.164 -9.477 1 95.5 25 HIS B CA 1
ATOM 1625 C C . HIS B 1 25 ? 1.347 13.391 -8.172 1 95.5 25 HIS B C 1
ATOM 1627 O O . HIS B 1 25 ? 0.271 13.383 -7.57 1 95.5 25 HIS B O 1
ATOM 1633 N N . TRP B 1 26 ? 2.377 12.742 -7.734 1 95.38 26 TRP B N 1
ATOM 1634 C CA . TRP B 1 26 ? 2.35 12 -6.48 1 95.38 26 TRP B CA 1
ATOM 1635 C C . TRP B 1 26 ? 2.152 12.938 -5.293 1 95.38 26 TRP B C 1
ATOM 1637 O O . TRP B 1 26 ? 1.376 12.641 -4.383 1 95.38 26 TRP B O 1
ATOM 1647 N N . ASP B 1 27 ? 2.777 14.109 -5.301 1 91.12 27 ASP B N 1
ATOM 1648 C CA . ASP B 1 27 ? 2.65 15.086 -4.227 1 91.12 27 ASP B CA 1
ATOM 1649 C C . ASP B 1 27 ? 1.214 15.594 -4.113 1 91.12 27 ASP B C 1
ATOM 1651 O O . ASP B 1 27 ? 0.722 15.844 -3.012 1 91.12 27 ASP B O 1
ATOM 1655 N N . ARG B 1 28 ? 0.587 15.68 -5.18 1 89.06 28 ARG B N 1
ATOM 1656 C CA . ARG B 1 28 ? -0.772 16.203 -5.199 1 89.06 28 ARG B CA 1
ATOM 1657 C C . ARG B 1 28 ? -1.757 15.219 -4.594 1 89.06 28 ARG B C 1
ATOM 1659 O O . ARG B 1 28 ? -2.805 15.609 -4.074 1 89.06 28 ARG B O 1
ATOM 1666 N N . LEU B 1 29 ? -1.444 13.93 -4.656 1 87.5 29 LEU B N 1
ATOM 1667 C CA . LEU B 1 29 ? -2.312 12.914 -4.062 1 87.5 29 LEU B CA 1
ATOM 1668 C C . LEU B 1 29 ? -2.459 13.133 -2.562 1 87.5 29 LEU B C 1
ATOM 1670 O O . LEU B 1 29 ? -3.482 12.773 -1.975 1 87.5 29 LEU B O 1
ATOM 1674 N N . VAL B 1 30 ? -1.416 13.688 -2.006 1 79.31 30 VAL B N 1
ATOM 1675 C CA . VAL B 1 30 ? -1.396 13.82 -0.552 1 79.31 30 VAL B CA 1
ATOM 1676 C C . VAL B 1 30 ? -1.255 15.289 -0.171 1 79.31 30 VAL B C 1
ATOM 1678 O O . VAL B 1 30 ? -0.621 15.625 0.834 1 79.31 30 VAL B O 1
ATOM 1681 N N . ALA B 1 31 ? -1.808 16.062 -1.045 1 70.69 31 ALA B N 1
ATOM 1682 C CA . ALA B 1 31 ? -1.774 17.5 -0.773 1 70.69 31 ALA B CA 1
ATOM 1683 C C . ALA B 1 31 ? -2.289 17.812 0.631 1 70.69 31 ALA B C 1
ATOM 1685 O O . ALA B 1 31 ? -3.158 17.094 1.147 1 70.69 31 ALA B O 1
ATOM 1686 N N . GLY B 1 32 ? -1.62 18.797 1.308 1 64.94 32 GLY B N 1
ATOM 1687 C CA . GLY B 1 32 ? -1.959 19.141 2.682 1 64.94 32 GLY B CA 1
ATOM 1688 C C . GLY B 1 32 ? -1.371 18.172 3.693 1 64.94 32 GLY B C 1
ATOM 1689 O O . GLY B 1 32 ? -1.875 18.047 4.812 1 64.94 32 GLY B O 1
ATOM 1690 N N . HIS B 1 33 ? -0.528 17.391 3.186 1 67.5 33 HIS B N 1
ATOM 1691 C CA . HIS B 1 33 ? 0.224 16.438 3.992 1 67.5 33 HIS B CA 1
ATOM 1692 C C . HIS B 1 33 ? -0.68 15.32 4.523 1 67.5 33 HIS B C 1
ATOM 1694 O O . HIS B 1 33 ? -0.565 14.93 5.688 1 67.5 33 HIS B O 1
ATOM 1700 N N . ASP B 1 34 ? -1.596 14.977 3.844 1 79.5 34 ASP B N 1
ATOM 1701 C CA . ASP B 1 34 ? -2.533 13.898 4.152 1 79.5 34 ASP B CA 1
ATOM 1702 C C . ASP B 1 34 ? -3.402 14.266 5.355 1 79.5 34 ASP B C 1
ATOM 1704 O O . ASP B 1 34 ? -4.078 13.398 5.918 1 79.5 34 ASP B O 1
ATOM 1708 N N . ALA B 1 35 ? -3.316 15.516 5.738 1 87.5 35 ALA B N 1
ATOM 1709 C CA . ALA B 1 35 ? -4.051 15.906 6.938 1 87.5 35 ALA B CA 1
ATOM 1710 C C . ALA B 1 35 ? -5.395 16.531 6.578 1 87.5 35 ALA B C 1
ATOM 1712 O O . ALA B 1 35 ? -5.535 17.141 5.516 1 87.5 35 ALA B O 1
ATOM 1713 N N . VAL B 1 36 ? -6.352 16.391 7.48 1 90 36 VAL B N 1
ATOM 1714 C CA . VAL B 1 36 ? -7.691 16.953 7.34 1 90 36 VAL B CA 1
ATOM 1715 C C . VAL B 1 36 ? -8.062 17.719 8.602 1 90 36 VAL B C 1
ATOM 1717 O O . VAL B 1 36 ? -7.871 17.219 9.719 1 90 36 VAL B O 1
ATOM 1720 N N . TRP B 1 37 ? -8.508 18.891 8.352 1 91.06 37 TRP B N 1
ATOM 1721 C CA . TRP B 1 37 ? -9.023 19.672 9.477 1 91.06 37 TRP B CA 1
ATOM 1722 C C . TRP B 1 37 ? -10.414 19.219 9.875 1 91.06 37 TRP B C 1
ATOM 1724 O O . TRP B 1 37 ? -11.281 19.031 9.016 1 91.06 37 TRP B O 1
ATOM 1734 N N . LEU B 1 38 ? -10.641 18.969 11.117 1 91.31 38 LEU B N 1
ATOM 1735 C CA . LEU B 1 38 ? -11.961 18.609 11.625 1 91.31 38 LEU B CA 1
ATOM 1736 C C . LEU B 1 38 ? -12.445 19.641 12.641 1 91.31 38 LEU B C 1
ATOM 1738 O O . LEU B 1 38 ? -11.758 19.922 13.625 1 91.31 38 LEU B O 1
ATOM 1742 N N . GLU B 1 39 ? -13.57 20.125 12.273 1 87.75 39 GLU B N 1
ATOM 1743 C CA . GLU B 1 39 ? -14.188 21.094 13.172 1 87.75 39 GLU B CA 1
ATOM 1744 C C . GLU B 1 39 ? -14.734 20.406 14.43 1 87.75 39 GLU B C 1
ATOM 1746 O O . GLU B 1 39 ? -15.422 19.391 14.344 1 87.75 39 GLU B O 1
ATOM 1751 N N . ASN B 1 40 ? -14.383 20.953 15.594 1 88.56 40 ASN B N 1
ATOM 1752 C CA . ASN B 1 40 ? -14.859 20.5 16.891 1 88.56 40 ASN B CA 1
ATOM 1753 C C . ASN B 1 40 ? -14.648 19 17.062 1 88.56 40 ASN B C 1
ATOM 1755 O O . ASN B 1 40 ? -15.586 18.266 17.375 1 88.56 40 ASN B O 1
ATOM 1759 N N . PRO B 1 41 ? -13.445 18.516 16.953 1 91.38 41 PRO B N 1
ATOM 1760 C CA . PRO B 1 41 ? -13.188 17.062 16.984 1 91.38 41 PRO B CA 1
ATOM 1761 C C . PRO B 1 41 ? -13.648 16.422 18.281 1 91.38 41 PRO B C 1
ATOM 1763 O O . PRO B 1 41 ? -14 15.234 18.297 1 91.38 41 PRO B O 1
ATOM 1766 N N . SER B 1 42 ? -13.672 17.141 19.422 1 88.75 42 SER B N 1
ATOM 1767 C CA . SER B 1 42 ? -14.094 16.578 20.703 1 88.75 42 SER B CA 1
ATOM 1768 C C . SER B 1 42 ? -15.531 16.078 20.641 1 88.75 42 SER B C 1
ATOM 1770 O O . SER B 1 42 ? -15.891 15.133 21.344 1 88.75 42 SER B O 1
ATOM 1772 N N . GLN B 1 43 ? -16.312 16.688 19.828 1 91.12 43 GLN B N 1
ATOM 1773 C CA . GLN B 1 43 ? -17.719 16.297 19.703 1 91.12 43 GLN B CA 1
ATOM 1774 C C . GLN B 1 43 ? -17.859 14.898 19.109 1 91.12 43 GLN B C 1
ATOM 1776 O O . GLN B 1 43 ? -18.875 14.234 19.312 1 91.12 43 GLN B O 1
ATOM 1781 N N . TRP B 1 44 ? -16.859 14.477 18.453 1 88.12 44 TRP B N 1
ATOM 1782 C CA . TRP B 1 44 ? -16.891 13.18 17.797 1 88.12 44 TRP B CA 1
ATOM 1783 C C . TRP B 1 44 ? -16.062 12.148 18.562 1 88.12 44 TRP B C 1
ATOM 1785 O O . TRP B 1 44 ? -15.82 11.047 18.062 1 88.12 44 TRP B O 1
ATOM 1795 N N . GLY B 1 45 ? -15.508 12.531 19.75 1 89.06 45 GLY B N 1
ATOM 1796 C CA . GLY B 1 45 ? -14.75 11.602 20.578 1 89.06 45 GLY B CA 1
ATOM 1797 C C . GLY B 1 45 ? -13.359 11.328 20.047 1 89.06 45 GLY B C 1
ATOM 1798 O O . GLY B 1 45 ? -12.766 10.289 20.344 1 89.06 45 GLY B O 1
ATOM 1799 N N . LEU B 1 46 ? -12.859 12.234 19.203 1 91.25 46 LEU B N 1
ATOM 1800 C CA . LEU B 1 46 ? -11.523 12.062 18.641 1 91.25 46 LEU B CA 1
ATOM 1801 C C . LEU B 1 46 ? -10.453 12.5 19.641 1 91.25 46 LEU B C 1
ATOM 1803 O O . LEU B 1 46 ? -10.672 13.422 20.422 1 91.25 46 LEU B O 1
ATOM 1807 N N . PRO B 1 47 ? -9.289 11.789 19.641 1 90.25 47 PRO B N 1
ATOM 1808 C CA . PRO B 1 47 ? -8.164 12.25 20.469 1 90.25 47 PRO B CA 1
ATOM 1809 C C . PRO B 1 47 ? -7.578 13.57 19.953 1 90.25 47 PRO B C 1
ATOM 1811 O O . PRO B 1 47 ? -8.125 14.18 19.031 1 90.25 47 PRO B O 1
ATOM 1814 N N . GLU B 1 48 ? -6.504 13.953 20.625 1 92.31 48 GLU B N 1
ATOM 1815 C CA . GLU B 1 48 ? -5.816 15.164 20.172 1 92.31 48 GLU B CA 1
ATOM 1816 C C . GLU B 1 48 ? -5.234 14.969 18.781 1 92.31 48 GLU B C 1
ATOM 1818 O O . GLU B 1 48 ? -4.672 13.922 18.469 1 92.31 48 GLU B O 1
ATOM 1823 N N . GLY B 1 49 ? -5.461 15.938 17.953 1 94.19 49 GLY B N 1
ATOM 1824 C CA . GLY B 1 49 ? -4.875 15.914 16.625 1 94.19 49 GLY B CA 1
ATOM 1825 C C . GLY B 1 49 ? -3.512 16.578 16.562 1 94.19 49 GLY B C 1
ATOM 1826 O O . GLY B 1 49 ? -2.809 16.656 17.578 1 94.19 49 GLY B O 1
ATOM 1827 N N . ILE B 1 50 ? -3.094 16.938 15.383 1 91.38 50 ILE B N 1
ATOM 1828 C CA . ILE B 1 50 ? -1.831 17.625 15.148 1 91.38 50 ILE B CA 1
ATOM 1829 C C . ILE B 1 50 ? -2.105 19.078 14.75 1 91.38 50 ILE B C 1
ATOM 1831 O O . ILE B 1 50 ? -3.252 19.453 14.5 1 91.38 50 ILE B O 1
ATOM 1835 N N . VAL B 1 51 ? -1.013 19.828 14.797 1 87.62 51 VAL B N 1
ATOM 1836 C CA . 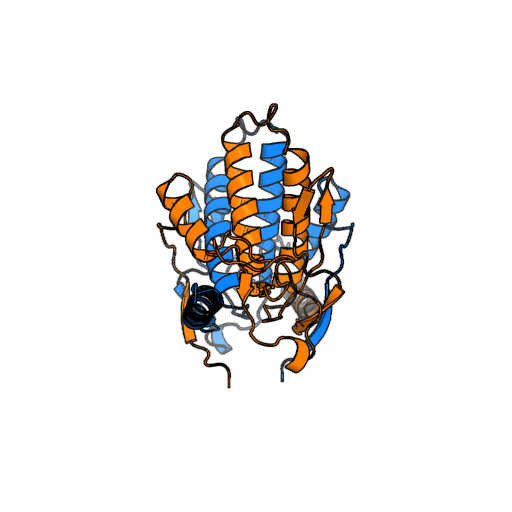VAL B 1 51 ? -1.126 21.203 14.328 1 87.62 51 VAL B CA 1
ATOM 1837 C C . VAL B 1 51 ? -1.199 21.219 12.805 1 87.62 51 VAL B C 1
ATOM 1839 O O . VAL B 1 51 ? -0.807 20.266 12.141 1 87.62 51 VAL B O 1
ATOM 1842 N N . ALA B 1 52 ? -1.713 22.344 12.305 1 84.62 52 ALA B N 1
ATOM 1843 C CA . ALA B 1 52 ? -1.746 22.5 10.852 1 84.62 52 ALA B CA 1
ATOM 1844 C C . ALA B 1 52 ? -0.359 22.312 10.25 1 84.62 52 ALA B C 1
ATOM 1846 O O . ALA B 1 52 ? 0.636 22.797 10.789 1 84.62 52 ALA B O 1
ATOM 1847 N N . PRO B 1 53 ? -0.31 21.516 9.125 1 79.12 53 PRO B N 1
ATOM 1848 C CA . PRO B 1 53 ? 0.997 21.281 8.516 1 79.12 53 PRO B CA 1
ATOM 1849 C C . PRO B 1 53 ? 1.455 22.422 7.625 1 79.12 53 PRO B C 1
ATOM 1851 O O . PRO B 1 53 ? 2.395 22.266 6.84 1 79.12 53 PRO B O 1
ATOM 1854 N N . TYR B 1 54 ? 0.729 23.469 7.652 1 75.88 54 TYR B N 1
ATOM 1855 C CA . TYR B 1 54 ? 1.084 24.672 6.906 1 75.88 54 TYR B CA 1
ATOM 1856 C C . TYR B 1 54 ? 0.933 25.922 7.773 1 75.88 54 TYR B C 1
ATOM 1858 O O . TYR B 1 54 ? 0.26 25.891 8.805 1 75.88 54 TYR B O 1
ATOM 1866 N N . ASP B 1 55 ? 1.599 26.969 7.34 1 75.44 55 ASP B N 1
ATOM 1867 C CA . ASP B 1 55 ? 1.547 28.203 8.094 1 75.44 55 ASP B CA 1
ATOM 1868 C C . ASP B 1 55 ? 0.376 29.078 7.645 1 75.44 55 ASP B C 1
ATOM 1870 O O . ASP B 1 55 ? 0.062 29.141 6.453 1 75.44 55 ASP B O 1
ATOM 1874 N N . HIS B 1 56 ? -0.352 29.578 8.602 1 75.06 56 HIS B N 1
ATOM 1875 C CA . HIS B 1 56 ? -1.389 30.594 8.391 1 75.06 56 HIS B CA 1
ATOM 1876 C C . HIS B 1 56 ? -1.09 31.859 9.188 1 75.06 56 HIS B C 1
ATOM 1878 O O . HIS B 1 56 ? -0.782 31.797 10.375 1 75.06 56 HIS B O 1
ATOM 1884 N N . PRO B 1 57 ? -1.052 32.969 8.492 1 77.5 57 PRO B N 1
ATOM 1885 C CA . PRO B 1 57 ? -0.621 34.219 9.125 1 77.5 57 PRO B CA 1
ATOM 1886 C C . PRO B 1 57 ? -1.417 34.531 10.383 1 77.5 57 PRO B C 1
ATOM 1888 O O . PRO B 1 57 ? -0.892 35.188 11.305 1 77.5 57 PRO B O 1
ATOM 1891 N N . ASN B 1 58 ? -2.633 34.094 10.516 1 79.06 58 ASN B N 1
ATOM 1892 C CA . ASN B 1 58 ? -3.473 34.469 11.648 1 79.06 58 ASN B CA 1
ATOM 1893 C C . ASN B 1 58 ? -3.717 33.281 12.586 1 79.06 58 ASN B C 1
ATOM 1895 O O . ASN B 1 58 ? -4.676 33.312 13.359 1 79.06 58 ASN B O 1
ATOM 1899 N N . THR B 1 59 ? -2.885 32.281 12.469 1 79.44 59 THR B N 1
ATOM 1900 C CA . THR B 1 59 ? -3.043 31.125 13.344 1 79.44 59 THR B CA 1
ATOM 1901 C C . THR B 1 59 ? -2.846 31.531 14.805 1 79.44 59 THR B C 1
ATOM 1903 O O . THR B 1 59 ? -1.905 32.25 15.133 1 79.44 59 THR B O 1
ATOM 1906 N N . PRO B 1 60 ? -3.762 31.125 15.648 1 79.75 60 PRO B N 1
ATOM 1907 C CA . PRO B 1 60 ? -3.592 31.422 17.078 1 79.75 60 PRO B CA 1
ATOM 1908 C C . PRO B 1 60 ? -2.324 30.812 17.656 1 79.75 60 PRO B C 1
ATOM 1910 O O . PRO B 1 60 ? -1.732 29.906 17.047 1 79.75 60 PRO B O 1
ATOM 1913 N N . ASP B 1 61 ? -1.94 31.422 18.781 1 83.31 61 ASP B N 1
ATOM 1914 C CA . ASP B 1 61 ? -0.891 30.859 19.641 1 83.31 61 ASP B CA 1
ATOM 1915 C C . ASP B 1 61 ? -1.425 30.531 21.031 1 83.31 61 ASP B C 1
ATOM 1917 O O . ASP B 1 61 ? -1.876 31.422 21.75 1 83.31 61 ASP B O 1
ATOM 1921 N N . PRO B 1 62 ? -1.553 29.203 21.453 1 87.5 62 PRO B N 1
ATOM 1922 C CA . PRO B 1 62 ? -0.913 28.078 20.781 1 87.5 62 PRO B CA 1
ATOM 1923 C C . PRO B 1 62 ? -1.711 27.578 19.562 1 87.5 62 PRO B C 1
ATOM 1925 O O . PRO B 1 62 ? -2.926 27.781 19.5 1 87.5 62 PRO B O 1
ATOM 1928 N N . LYS B 1 63 ? -1.03 26.984 18.656 1 86.81 63 LYS B N 1
ATOM 1929 C CA . LYS B 1 63 ? -1.679 26.469 17.453 1 86.81 63 LYS B CA 1
ATOM 1930 C C . LYS B 1 63 ? -2.688 25.375 17.797 1 86.81 63 LYS B C 1
ATOM 1932 O O . LYS B 1 63 ? -2.41 24.5 18.641 1 86.81 63 LYS B O 1
ATOM 1937 N N . PRO B 1 64 ? -3.861 25.469 17.156 1 87.5 64 PRO B N 1
ATOM 1938 C CA . PRO B 1 64 ? -4.844 24.406 17.391 1 87.5 64 PRO B CA 1
ATOM 1939 C C . PRO B 1 64 ? -4.395 23.047 16.859 1 87.5 64 PRO B C 1
ATOM 1941 O O . PRO B 1 64 ? -3.699 22.984 15.844 1 87.5 64 PRO B O 1
ATOM 1944 N N . GLN B 1 65 ? -4.762 21.969 17.609 1 90.69 65 GLN B N 1
ATOM 1945 C CA . GLN B 1 65 ? -4.426 20.594 17.219 1 90.69 65 GLN B CA 1
ATOM 1946 C C . GLN B 1 65 ? -5.66 19.844 16.719 1 90.69 65 GLN B C 1
ATOM 1948 O O . GLN B 1 65 ? -6.051 18.828 17.297 1 90.69 65 GLN B O 1
ATOM 1953 N N . ASP B 1 66 ? -6.188 20.359 15.547 1 92.06 66 ASP B N 1
ATOM 1954 C CA . ASP B 1 66 ? -7.465 19.859 15.055 1 92.06 66 ASP B CA 1
ATOM 1955 C C . ASP B 1 66 ? -7.316 19.234 13.672 1 92.06 66 ASP B C 1
ATOM 1957 O O . ASP B 1 66 ? -8.297 19.109 12.93 1 92.06 66 ASP B O 1
ATOM 1961 N N . PHE B 1 67 ? -6.086 18.938 13.352 1 92 67 PHE B N 1
ATOM 1962 C CA . PHE B 1 67 ? -5.844 18.219 12.109 1 92 67 PHE B CA 1
ATOM 1963 C C . PHE B 1 67 ? -5.613 16.734 12.375 1 92 67 PHE B C 1
ATOM 1965 O O . PHE B 1 67 ? -4.988 16.375 13.375 1 92 67 PHE B O 1
ATOM 1972 N N . TYR B 1 68 ? -6.102 15.953 11.5 1 93.5 68 TYR B N 1
ATOM 1973 C CA . TYR B 1 68 ? -6.02 14.5 11.594 1 93.5 68 TYR B CA 1
ATOM 1974 C C . TYR B 1 68 ? -5.645 13.883 10.258 1 93.5 68 TYR B C 1
ATOM 1976 O O . TYR B 1 68 ? -5.758 14.531 9.211 1 93.5 68 TYR B O 1
ATOM 1984 N N . VAL B 1 69 ? -5.152 12.688 10.336 1 93.25 69 VAL B N 1
ATOM 1985 C CA . VAL B 1 69 ? -4.805 11.969 9.117 1 93.25 69 VAL B CA 1
ATOM 1986 C C . VAL B 1 69 ? -5.785 10.82 8.898 1 93.25 69 VAL B C 1
ATOM 1988 O O . VAL B 1 69 ? -6.141 10.109 9.844 1 93.25 69 VAL B O 1
ATOM 1991 N N . ILE B 1 70 ? -6.195 10.734 7.691 1 92.25 70 ILE B N 1
ATOM 1992 C CA . ILE B 1 70 ? -7.043 9.609 7.324 1 92.25 70 ILE B CA 1
ATOM 1993 C C . ILE B 1 70 ? -6.176 8.438 6.875 1 92.25 70 ILE B C 1
ATOM 1995 O O . ILE B 1 70 ? -5.223 8.617 6.113 1 92.25 70 ILE B O 1
ATOM 1999 N N . SER B 1 71 ? -6.523 7.262 7.258 1 93.62 71 SER B N 1
ATOM 2000 C CA . SER B 1 71 ? -5.668 6.094 7.094 1 93.62 71 SER B CA 1
ATOM 2001 C C . SER B 1 71 ? -5.301 5.875 5.629 1 93.62 71 SER B C 1
ATOM 2003 O O . SER B 1 71 ? -4.156 5.547 5.312 1 93.62 71 SER B O 1
ATOM 2005 N N . ILE B 1 72 ? -6.258 6.055 4.723 1 92.81 72 ILE B N 1
ATOM 2006 C CA . ILE B 1 72 ? -5.992 5.816 3.309 1 92.81 72 ILE B CA 1
ATOM 2007 C C . ILE B 1 72 ? -5.043 6.887 2.773 1 92.81 72 ILE B C 1
ATOM 2009 O O . ILE B 1 72 ? -4.152 6.59 1.974 1 92.81 72 ILE B O 1
ATOM 2013 N N . LEU B 1 73 ? -5.211 8.109 3.199 1 92.44 73 LEU B N 1
ATOM 2014 C CA . LEU B 1 73 ? -4.305 9.18 2.809 1 92.44 73 LEU B CA 1
ATOM 2015 C C . LEU B 1 73 ? -2.924 8.969 3.42 1 92.44 73 LEU B C 1
ATOM 2017 O O . LEU B 1 73 ? -1.908 9.273 2.787 1 92.44 73 LEU B O 1
ATOM 2021 N N . HIS B 1 74 ? -2.922 8.492 4.637 1 94.06 74 HIS B N 1
ATOM 2022 C CA . HIS B 1 74 ? -1.668 8.125 5.289 1 94.06 74 HIS B CA 1
ATOM 2023 C C . HIS B 1 74 ? -0.911 7.074 4.484 1 94.06 74 HIS B C 1
ATOM 2025 O O . HIS B 1 74 ? 0.297 7.203 4.27 1 94.06 74 HIS B O 1
ATOM 2031 N N . GLN B 1 75 ? -1.619 6.086 4.055 1 95.62 75 GLN B N 1
ATOM 2032 C CA . GLN B 1 75 ? -1.012 5.027 3.256 1 95.62 75 GLN B CA 1
ATOM 2033 C C . GLN B 1 75 ? -0.427 5.582 1.961 1 95.62 75 GLN B C 1
ATOM 2035 O O . GLN B 1 75 ? 0.687 5.227 1.572 1 95.62 75 GLN B O 1
ATOM 2040 N N . LEU B 1 76 ? -1.15 6.461 1.32 1 95 76 LEU B N 1
ATOM 2041 C CA . LEU B 1 76 ? -0.664 7.047 0.075 1 95 76 LEU B CA 1
ATOM 2042 C C . LEU B 1 76 ? 0.557 7.926 0.329 1 95 76 LEU B C 1
ATOM 2044 O O . LEU B 1 76 ? 1.486 7.953 -0.481 1 95 76 LEU B O 1
ATOM 2048 N N . HIS B 1 77 ? 0.488 8.609 1.405 1 93.56 77 HIS B N 1
ATOM 2049 C CA . HIS B 1 77 ? 1.648 9.398 1.806 1 93.56 77 HIS B CA 1
ATOM 2050 C C . HIS B 1 77 ? 2.873 8.516 2.008 1 93.56 77 HIS B C 1
ATOM 2052 O O . HIS B 1 77 ? 3.955 8.82 1.5 1 93.56 77 HIS B O 1
ATOM 2058 N N . CYS B 1 78 ? 2.699 7.473 2.762 1 95.62 78 CYS B N 1
ATOM 2059 C CA . CYS B 1 78 ? 3.789 6.535 3.004 1 95.62 78 CYS B CA 1
ATOM 2060 C C . CYS B 1 78 ? 4.301 5.941 1.696 1 95.62 78 CYS B C 1
ATOM 2062 O O . CYS B 1 78 ? 5.512 5.801 1.504 1 95.62 78 CYS B O 1
ATOM 2064 N N . LEU B 1 79 ? 3.396 5.566 0.804 1 96.94 79 LEU B N 1
ATOM 2065 C CA . LEU B 1 79 ? 3.805 4.996 -0.475 1 96.94 79 LEU B CA 1
ATOM 2066 C C . LEU B 1 79 ? 4.645 5.988 -1.27 1 96.94 79 LEU B C 1
ATOM 2068 O O . LEU B 1 79 ? 5.664 5.617 -1.856 1 96.94 79 LEU B O 1
ATOM 2072 N N . ASN B 1 80 ? 4.199 7.195 -1.311 1 95.31 80 ASN B N 1
ATOM 2073 C CA . ASN B 1 80 ? 4.957 8.227 -2.012 1 95.31 80 ASN B CA 1
ATOM 2074 C C . ASN B 1 80 ? 6.34 8.422 -1.395 1 95.31 80 ASN B C 1
ATOM 2076 O O . ASN B 1 80 ? 7.32 8.617 -2.111 1 95.31 80 ASN B O 1
ATOM 2080 N N . MET B 1 81 ? 6.406 8.391 -0.095 1 92.81 81 MET B N 1
ATOM 2081 C CA . MET B 1 81 ? 7.688 8.547 0.594 1 92.81 81 MET B CA 1
ATOM 2082 C C . MET B 1 81 ? 8.633 7.406 0.233 1 92.81 81 MET B C 1
ATOM 2084 O O . MET B 1 81 ? 9.805 7.641 -0.066 1 92.81 81 MET B O 1
ATOM 2088 N N . VAL B 1 82 ? 8.148 6.219 0.257 1 95.56 82 VAL B N 1
ATOM 2089 C CA . VAL B 1 82 ? 8.945 5.051 -0.107 1 95.56 82 VAL B CA 1
ATOM 2090 C C . VAL B 1 82 ? 9.406 5.172 -1.558 1 95.56 82 VAL B C 1
ATOM 2092 O O . VAL B 1 82 ? 10.578 4.93 -1.867 1 95.56 82 VAL B O 1
ATOM 2095 N N . ARG B 1 83 ? 8.453 5.539 -2.439 1 96.06 83 ARG B N 1
ATOM 2096 C CA . ARG B 1 83 ? 8.781 5.703 -3.85 1 96.06 83 ARG B CA 1
ATOM 2097 C C . ARG B 1 83 ? 9.898 6.727 -4.031 1 96.06 83 ARG B C 1
ATOM 2099 O O . ARG B 1 83 ? 10.875 6.461 -4.734 1 96.06 83 ARG B O 1
ATOM 2106 N N . PHE B 1 84 ? 9.742 7.836 -3.422 1 92.81 84 PHE B N 1
ATOM 2107 C CA . PHE B 1 84 ? 10.727 8.898 -3.535 1 92.81 84 PHE B CA 1
ATOM 2108 C C . PHE B 1 84 ? 12.094 8.43 -3.053 1 92.81 84 PHE B C 1
ATOM 2110 O O . PHE B 1 84 ? 13.102 8.625 -3.738 1 92.81 84 PHE B O 1
ATOM 2117 N N . GLN B 1 85 ? 12.117 7.836 -1.902 1 92.12 85 GLN B N 1
ATOM 2118 C CA . GLN B 1 85 ? 13.383 7.387 -1.334 1 92.12 85 GLN B CA 1
ATOM 2119 C C . GLN B 1 85 ? 14 6.27 -2.172 1 92.12 85 GLN B C 1
ATOM 2121 O O . GLN B 1 85 ? 15.219 6.172 -2.283 1 92.12 85 GLN B O 1
ATOM 2126 N N . TYR B 1 86 ? 13.18 5.402 -2.727 1 93.69 86 TYR B N 1
ATOM 2127 C CA . TYR B 1 86 ? 13.672 4.375 -3.641 1 93.69 86 TYR B CA 1
ATOM 2128 C C . TYR B 1 86 ? 14.445 5 -4.793 1 93.69 86 TYR B C 1
ATOM 2130 O O . TYR B 1 86 ? 15.562 4.574 -5.102 1 93.69 86 TYR B O 1
ATOM 2138 N N . PHE B 1 87 ? 13.898 5.984 -5.422 1 92.69 87 PHE B N 1
ATOM 2139 C CA . PHE B 1 87 ? 14.539 6.586 -6.582 1 92.69 87 PHE B CA 1
ATOM 2140 C C . PHE B 1 87 ? 15.773 7.375 -6.172 1 92.69 87 PHE B C 1
ATOM 2142 O O . PHE B 1 87 ? 16.75 7.461 -6.93 1 92.69 87 PHE B O 1
ATOM 2149 N N . GLN B 1 88 ? 15.734 7.938 -4.938 1 90.25 88 GLN B N 1
ATOM 2150 C CA . GLN B 1 88 ? 16.953 8.57 -4.445 1 90.25 88 GLN B CA 1
ATOM 2151 C C . GLN B 1 88 ? 18.094 7.566 -4.348 1 90.25 88 GLN B C 1
ATOM 2153 O O . GLN B 1 88 ? 19.219 7.848 -4.773 1 90.25 88 GLN B O 1
ATOM 2158 N N . GLU B 1 89 ? 17.781 6.422 -3.777 1 89.12 89 GLU B N 1
ATOM 2159 C CA . GLU B 1 89 ? 18.797 5.383 -3.627 1 89.12 89 GLU B CA 1
ATOM 2160 C C . GLU B 1 89 ? 19.234 4.836 -4.984 1 89.12 89 GLU B C 1
ATOM 2162 O O . GLU B 1 89 ? 20.422 4.645 -5.23 1 89.12 89 GLU B O 1
ATOM 2167 N N . LYS B 1 90 ? 18.266 4.602 -5.812 1 89 90 LYS B N 1
ATOM 2168 C CA . LYS B 1 90 ? 18.531 4.051 -7.137 1 89 90 LYS B CA 1
ATOM 2169 C C . LYS B 1 90 ? 19.438 4.977 -7.953 1 89 90 LYS B C 1
ATOM 2171 O O . LYS B 1 90 ? 20.328 4.516 -8.664 1 89 90 LYS B O 1
ATOM 2176 N N . ASN B 1 91 ? 19.156 6.23 -7.812 1 88.62 91 ASN B N 1
ATOM 2177 C CA . ASN B 1 91 ? 19.891 7.219 -8.586 1 88.62 91 ASN B CA 1
ATOM 2178 C C . ASN B 1 91 ? 21.172 7.645 -7.883 1 88.62 91 ASN B C 1
ATOM 2180 O O . ASN B 1 91 ? 21.875 8.539 -8.352 1 88.62 91 ASN B O 1
ATOM 2184 N N . ARG B 1 92 ? 21.469 7.066 -6.762 1 86.75 92 ARG B N 1
ATOM 2185 C CA . ARG B 1 92 ? 22.688 7.293 -6.004 1 86.75 92 ARG B CA 1
ATOM 2186 C C . ARG B 1 92 ? 22.844 8.766 -5.656 1 86.75 92 ARG B C 1
ATOM 2188 O O . ARG B 1 92 ? 23.938 9.328 -5.809 1 86.75 92 ARG B O 1
ATOM 2195 N N . VAL B 1 93 ? 21.719 9.273 -5.391 1 81.12 93 VAL B N 1
ATOM 2196 C CA . VAL B 1 93 ? 21.781 10.656 -4.918 1 81.12 93 VAL B CA 1
ATOM 2197 C C . VAL B 1 93 ? 22.578 10.719 -3.611 1 81.12 93 VAL B C 1
ATOM 2199 O O . VAL B 1 93 ? 22.359 9.906 -2.707 1 81.12 93 VAL B O 1
ATOM 2202 N N . ASP B 1 94 ? 23.578 11.469 -3.584 1 75.06 94 ASP B N 1
ATOM 2203 C CA . ASP B 1 94 ? 24.438 11.586 -2.41 1 75.06 94 ASP B CA 1
ATOM 2204 C C . ASP B 1 94 ? 23.688 12.203 -1.235 1 75.06 94 ASP B C 1
ATOM 2206 O O . ASP B 1 94 ? 23.422 13.406 -1.229 1 75.06 94 ASP B O 1
ATOM 2210 N N . THR B 1 95 ? 23.312 11.281 -0.392 1 66.38 95 THR B N 1
ATOM 2211 C CA . THR B 1 95 ? 22.578 11.773 0.775 1 66.38 95 THR B CA 1
ATOM 2212 C C . THR B 1 95 ? 23.5 11.852 1.99 1 66.38 95 THR B C 1
ATOM 2214 O O . THR B 1 95 ? 23.031 12.008 3.121 1 66.38 95 THR B O 1
ATOM 2217 N N . SER B 1 96 ? 24.75 11.586 1.774 1 62.34 96 SER B N 1
ATOM 2218 C CA . SER B 1 96 ? 25.719 11.555 2.867 1 62.34 96 SER B CA 1
ATOM 2219 C C . SER B 1 96 ? 25.703 12.867 3.652 1 62.34 96 SER B C 1
ATOM 2221 O O . SER B 1 96 ? 25.969 12.875 4.855 1 62.34 96 SER B O 1
ATOM 2223 N N . VAL B 1 97 ? 25.375 13.859 3.043 1 66.31 97 VAL B N 1
ATOM 2224 C CA . VAL B 1 97 ? 25.422 15.133 3.75 1 66.31 97 VAL B CA 1
ATOM 2225 C C . VAL B 1 97 ? 24.031 15.539 4.203 1 66.31 97 VAL B C 1
ATOM 2227 O O . VAL B 1 97 ? 23.844 16.641 4.746 1 66.31 97 VAL B O 1
ATOM 2230 N N . ASP B 1 98 ? 23.141 14.562 4.07 1 68.31 98 ASP B N 1
ATOM 2231 C CA . ASP B 1 98 ? 21.766 14.883 4.457 1 68.31 98 ASP B CA 1
ATOM 2232 C C . ASP B 1 98 ? 21.562 14.711 5.961 1 68.31 98 ASP B C 1
ATOM 2234 O O . ASP B 1 98 ? 21.578 13.594 6.469 1 68.31 98 ASP B O 1
ATOM 2238 N N . PRO B 1 99 ? 21.484 15.805 6.738 1 70.5 99 PRO B N 1
ATOM 2239 C CA . PRO B 1 99 ? 21.297 15.719 8.188 1 70.5 99 PRO B CA 1
ATOM 2240 C C . PRO B 1 99 ? 20.031 14.961 8.586 1 70.5 99 PRO B C 1
ATOM 2242 O O . PRO B 1 99 ? 19.922 14.5 9.727 1 70.5 99 PRO B O 1
ATOM 2245 N N . ASP B 1 100 ? 19.25 14.75 7.613 1 70.81 100 ASP B N 1
ATOM 2246 C CA . ASP B 1 100 ? 17.984 14.125 7.93 1 70.81 100 ASP B CA 1
ATOM 2247 C C . ASP B 1 100 ? 17.953 12.664 7.488 1 70.81 100 ASP B C 1
ATOM 2249 O O . ASP B 1 100 ? 16.906 12.031 7.457 1 70.81 100 ASP B O 1
ATOM 2253 N N . ALA B 1 101 ? 19.125 12.156 7.238 1 70.75 101 ALA B N 1
ATOM 2254 C CA . ALA B 1 101 ? 19.188 10.789 6.723 1 70.75 101 ALA B CA 1
ATOM 2255 C C . ALA B 1 101 ? 18.531 9.805 7.684 1 70.75 101 ALA B C 1
ATOM 2257 O O . ALA B 1 101 ? 17.812 8.898 7.262 1 70.75 101 ALA B O 1
ATOM 2258 N N . PHE B 1 102 ? 18.844 9.961 8.945 1 74.94 102 PHE B N 1
ATOM 2259 C CA . PHE B 1 102 ? 18.266 9.062 9.938 1 74.94 102 PHE B CA 1
ATOM 2260 C C . PHE B 1 102 ? 16.75 9.219 10.008 1 74.94 102 PHE B C 1
ATOM 2262 O O . PHE B 1 102 ? 16.031 8.234 10.141 1 74.94 102 PHE B O 1
ATOM 2269 N N . LYS B 1 103 ? 16.312 10.344 9.906 1 75.88 103 LYS B N 1
ATOM 2270 C CA . LYS B 1 103 ? 14.875 10.625 9.906 1 75.88 103 LYS B CA 1
ATOM 2271 C C . LYS B 1 103 ? 14.18 9.922 8.742 1 75.88 103 LYS B C 1
ATOM 2273 O O . LYS B 1 103 ? 13.094 9.359 8.906 1 75.88 103 LYS B O 1
ATOM 2278 N N . TRP B 1 104 ? 14.883 9.938 7.664 1 78.81 104 TRP B N 1
ATOM 2279 C CA . TRP B 1 104 ? 14.312 9.312 6.48 1 78.81 104 TRP B CA 1
ATOM 2280 C C . TRP B 1 104 ? 14.25 7.801 6.633 1 78.81 104 TRP B C 1
ATOM 2282 O O . TRP B 1 104 ? 13.273 7.164 6.23 1 78.81 104 TRP B O 1
ATOM 2292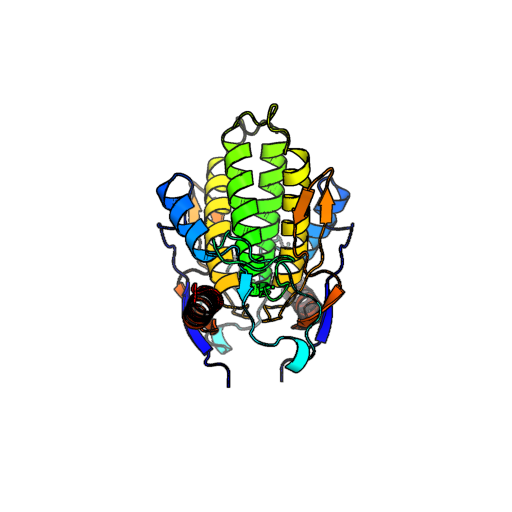 N N . LYS B 1 105 ? 15.289 7.293 7.223 1 78.62 105 LYS B N 1
ATOM 2293 C CA . LYS B 1 105 ? 15.305 5.855 7.473 1 78.62 105 LYS B CA 1
ATOM 2294 C C . LYS B 1 105 ? 14.133 5.438 8.359 1 78.62 105 LYS B C 1
ATOM 2296 O O . LYS B 1 105 ? 13.43 4.469 8.055 1 78.62 105 LYS B O 1
ATOM 2301 N N . VAL B 1 106 ? 13.938 6.184 9.383 1 81.25 106 VAL B N 1
ATOM 2302 C CA . VAL B 1 106 ? 12.867 5.875 10.328 1 81.25 106 VAL B CA 1
ATOM 2303 C C . VAL B 1 106 ? 11.516 6.008 9.633 1 81.25 106 VAL B C 1
ATOM 2305 O O . VAL B 1 106 ? 10.625 5.176 9.836 1 81.25 106 VAL B O 1
ATOM 2308 N N . HIS B 1 107 ? 11.453 6.992 8.836 1 86.38 107 HIS B N 1
ATOM 2309 C CA . HIS B 1 107 ? 10.211 7.238 8.125 1 86.38 107 HIS B CA 1
ATOM 2310 C C . HIS B 1 107 ? 9.891 6.102 7.152 1 86.38 107 HIS B C 1
ATOM 2312 O O . HIS B 1 107 ? 8.773 5.586 7.141 1 86.38 107 HIS B O 1
ATOM 2318 N N . VAL B 1 108 ? 10.938 5.645 6.488 1 91.19 108 VAL B N 1
ATOM 2319 C CA . VAL B 1 108 ? 10.734 4.594 5.496 1 91.19 108 VAL B CA 1
ATOM 2320 C C . VAL B 1 108 ? 10.359 3.289 6.199 1 91.19 108 VAL B C 1
ATOM 2322 O O . VAL B 1 108 ? 9.469 2.568 5.746 1 91.19 108 VAL B O 1
ATOM 2325 N N . GLU B 1 109 ? 11 3.014 7.324 1 92.62 109 GLU B N 1
ATOM 2326 C CA . GLU B 1 109 ? 10.688 1.799 8.07 1 92.62 109 GLU B CA 1
ATOM 2327 C C . GLU B 1 109 ? 9.266 1.845 8.625 1 92.62 109 GLU B C 1
ATOM 2329 O O . GLU B 1 109 ? 8.547 0.842 8.594 1 92.62 109 GLU B O 1
ATOM 2334 N N . HIS B 1 110 ? 8.852 2.959 9.125 1 94.69 110 HIS B N 1
ATOM 2335 C CA . HIS B 1 110 ? 7.465 3.15 9.531 1 94.69 110 HIS B CA 1
ATOM 2336 C C . HIS B 1 110 ? 6.504 2.885 8.383 1 94.69 110 HIS B C 1
ATOM 2338 O O . HIS B 1 110 ? 5.496 2.197 8.555 1 94.69 110 HIS B O 1
ATOM 2344 N N . CYS B 1 111 ? 6.859 3.465 7.25 1 96.62 111 CYS B N 1
ATOM 2345 C CA . CYS B 1 111 ? 5.977 3.398 6.094 1 96.62 111 CYS B CA 1
ATOM 2346 C C . CYS B 1 111 ? 5.773 1.956 5.645 1 96.62 111 CYS B C 1
ATOM 2348 O O . CYS B 1 111 ? 4.645 1.536 5.383 1 96.62 111 CYS B O 1
ATOM 2350 N N . PHE B 1 112 ? 6.859 1.182 5.574 1 97.75 112 PHE B N 1
ATOM 2351 C CA . PHE B 1 112 ? 6.719 -0.205 5.148 1 97.75 112 PHE B CA 1
ATOM 2352 C C . PHE B 1 112 ? 5.82 -0.977 6.109 1 97.75 112 PHE B C 1
ATOM 2354 O O . PHE B 1 112 ? 4.934 -1.717 5.684 1 97.75 112 PHE B O 1
ATOM 2361 N N . GLU B 1 113 ? 6.062 -0.817 7.375 1 97.69 113 GLU B N 1
ATOM 2362 C CA . GLU B 1 113 ? 5.293 -1.563 8.367 1 97.69 113 GLU B CA 1
ATOM 2363 C C . GLU B 1 113 ? 3.84 -1.094 8.406 1 97.69 113 GLU B C 1
ATOM 2365 O O . GLU B 1 113 ? 2.922 -1.907 8.539 1 97.69 113 GLU B O 1
ATOM 2370 N N . TYR B 1 114 ? 3.619 0.162 8.312 1 97 114 TYR B N 1
ATOM 2371 C CA . TYR B 1 114 ? 2.262 0.701 8.305 1 97 114 TYR B CA 1
ATOM 2372 C C . TYR B 1 114 ? 1.494 0.222 7.074 1 97 114 TYR B C 1
ATOM 2374 O O . TYR B 1 114 ? 0.339 -0.195 7.184 1 97 114 TYR B O 1
ATOM 2382 N N . LEU B 1 115 ? 2.156 0.258 5.887 1 97.56 115 LEU B N 1
ATOM 2383 C CA . LEU B 1 115 ? 1.529 -0.194 4.648 1 97.56 115 LEU B CA 1
ATOM 2384 C C . LEU B 1 115 ? 1.207 -1.684 4.715 1 97.56 115 LEU B C 1
ATOM 2386 O O . LEU B 1 115 ? 0.154 -2.117 4.242 1 97.56 115 LEU B O 1
ATOM 2390 N N . ARG B 1 116 ? 2.17 -2.463 5.273 1 97.44 116 ARG B N 1
ATOM 2391 C CA . ARG B 1 116 ? 1.919 -3.895 5.418 1 97.44 116 ARG B CA 1
ATOM 2392 C C . ARG B 1 116 ? 0.624 -4.148 6.18 1 97.44 116 ARG B C 1
ATOM 2394 O O . ARG B 1 116 ? -0.217 -4.938 5.742 1 97.44 116 ARG B O 1
ATOM 2401 N N . GLN B 1 117 ? 0.498 -3.486 7.285 1 97.06 117 GLN B N 1
ATOM 2402 C CA . GLN B 1 117 ? -0.688 -3.678 8.117 1 97.06 117 GLN B CA 1
ATOM 2403 C C . GLN B 1 117 ? -1.928 -3.092 7.445 1 97.06 117 GLN B C 1
ATOM 2405 O O . GLN B 1 117 ? -3.002 -3.697 7.477 1 97.06 117 GLN B O 1
ATOM 2410 N N . GLY B 1 118 ? -1.782 -1.917 6.824 1 96.56 118 GLY B N 1
ATOM 2411 C CA . GLY B 1 118 ? -2.902 -1.302 6.129 1 96.56 118 GLY B CA 1
ATOM 2412 C C . GLY B 1 118 ? -3.451 -2.158 5.004 1 96.56 118 GLY B C 1
ATOM 2413 O O . GLY B 1 118 ? -4.664 -2.344 4.895 1 96.56 118 GLY B O 1
ATOM 2414 N N . ILE B 1 119 ? -2.592 -2.691 4.172 1 95.94 119 ILE B N 1
ATOM 2415 C CA . ILE B 1 119 ? -2.982 -3.533 3.045 1 95.94 119 ILE B CA 1
ATOM 2416 C C . ILE B 1 119 ? -3.607 -4.828 3.561 1 95.94 119 ILE B C 1
ATOM 2418 O O . ILE B 1 119 ? -4.668 -5.246 3.084 1 95.94 119 ILE B O 1
ATOM 2422 N N . SER B 1 120 ? -2.992 -5.453 4.578 1 94.44 120 SER B N 1
ATOM 2423 C CA . SER B 1 120 ? -3.529 -6.68 5.156 1 94.44 120 SER B CA 1
ATOM 2424 C C . SER B 1 120 ? -4.922 -6.453 5.734 1 94.44 120 SER B C 1
ATOM 2426 O O . SER B 1 120 ? -5.746 -7.371 5.754 1 94.44 120 SER B O 1
ATOM 2428 N N . CYS B 1 121 ? -5.117 -5.273 6.168 1 94.94 121 CYS B N 1
ATOM 2429 C CA . CYS B 1 121 ? -6.391 -4.93 6.797 1 94.94 121 CYS B CA 1
ATOM 2430 C C . CYS B 1 121 ? -7.496 -4.797 5.758 1 94.94 121 CYS B C 1
ATOM 2432 O O . CYS B 1 121 ? -8.68 -4.883 6.086 1 94.94 121 CYS B O 1
ATOM 2434 N N . GLY B 1 122 ? -7.207 -4.676 4.43 1 89.75 122 GLY B N 1
ATOM 2435 C CA . GLY B 1 122 ? -8.195 -4.504 3.377 1 89.75 122 GLY B CA 1
ATOM 2436 C C . GLY B 1 122 ? -8.695 -3.078 3.254 1 89.75 122 GLY B C 1
ATOM 2437 O O . GLY B 1 122 ? -9.805 -2.844 2.766 1 89.75 122 GLY B O 1
ATOM 2438 N N . GLY B 1 123 ? -7.895 -2.17 3.627 1 77.62 123 GLY B N 1
ATOM 2439 C CA . GLY B 1 123 ? -8.266 -0.767 3.541 1 77.62 123 GLY B CA 1
ATOM 2440 C C . GLY B 1 123 ? -9.344 -0.374 4.531 1 77.62 123 GLY B C 1
ATOM 2441 O O . GLY B 1 123 ? -10.211 -1.182 4.867 1 77.62 123 GLY B O 1
ATOM 2442 N N . ASP B 1 124 ? -9.234 0.533 5.27 1 83.5 124 ASP B N 1
ATOM 2443 C CA . ASP B 1 124 ? -10.266 1.132 6.113 1 83.5 124 ASP B CA 1
ATOM 2444 C C . ASP B 1 124 ? -10.086 2.645 6.211 1 83.5 124 ASP B C 1
ATOM 2446 O O . ASP B 1 124 ? -9.07 3.184 5.77 1 83.5 124 ASP B O 1
ATOM 2450 N N . LEU B 1 125 ? -11.117 3.248 6.535 1 88.19 125 LEU B N 1
ATOM 2451 C CA . LEU B 1 125 ? -11.086 4.695 6.707 1 88.19 125 LEU B CA 1
ATOM 2452 C C . LEU B 1 125 ? -11.164 5.07 8.18 1 88.19 125 LEU B C 1
ATOM 2454 O O . LEU B 1 125 ? -12.25 5.102 8.766 1 88.19 125 LEU B O 1
ATOM 2458 N N . ILE B 1 126 ? -10.023 5.254 8.688 1 92.56 126 ILE B N 1
ATOM 2459 C CA . ILE B 1 126 ? -9.922 5.586 10.109 1 92.56 126 ILE B CA 1
ATOM 2460 C C . ILE B 1 126 ? -9.227 6.938 10.273 1 92.56 126 ILE B C 1
ATOM 2462 O O . ILE B 1 126 ? -8.359 7.297 9.477 1 92.56 126 ILE B O 1
ATOM 2466 N N . ILE B 1 127 ? -9.664 7.68 11.289 1 92.62 127 ILE B N 1
ATOM 2467 C CA . ILE B 1 127 ? -9.062 8.969 11.609 1 92.62 127 ILE B CA 1
ATOM 2468 C C . ILE B 1 127 ? -7.941 8.766 12.625 1 92.62 127 ILE B C 1
ATOM 2470 O O . ILE B 1 127 ? -8.141 8.133 13.664 1 92.62 127 ILE B O 1
ATOM 2474 N N . GLU B 1 128 ? -6.801 9.289 12.344 1 94.06 128 GLU B N 1
ATOM 2475 C CA . GLU B 1 128 ? -5.621 9.156 13.195 1 94.06 128 GLU B CA 1
ATOM 2476 C C . GLU B 1 128 ? -5.172 10.508 13.734 1 94.06 128 GLU B C 1
ATOM 2478 O O . GLU B 1 128 ? -5.012 11.461 12.969 1 94.06 128 GLU B O 1
ATOM 2483 N N . GLY B 1 129 ? -5.008 10.477 15.016 1 93.44 129 GLY B N 1
ATOM 2484 C CA . GLY B 1 129 ? -4.586 11.703 15.672 1 93.44 129 GLY B CA 1
ATOM 2485 C C . GLY B 1 129 ? -3.1 11.742 15.969 1 93.44 129 GLY B C 1
ATOM 2486 O O . GLY B 1 129 ? -2.336 10.93 15.453 1 93.44 129 GLY B O 1
ATOM 2487 N N . ASN B 1 130 ? -2.723 12.703 16.797 1 91.62 130 ASN B N 1
ATOM 2488 C CA . ASN B 1 130 ? -1.327 12.961 17.125 1 91.62 130 ASN B CA 1
ATOM 2489 C C . ASN B 1 130 ? -0.66 11.734 17.75 1 91.62 130 ASN B C 1
ATOM 2491 O O . ASN B 1 130 ? -1.112 11.234 18.781 1 91.62 130 ASN B O 1
ATOM 2495 N N . SER B 1 131 ? 0.416 11.227 17.125 1 89 131 SER B N 1
ATOM 2496 C CA . SER B 1 131 ? 1.23 10.109 17.578 1 89 131 SER B CA 1
ATOM 2497 C C . SER B 1 131 ? 2.646 10.188 17.016 1 89 131 SER B C 1
ATOM 2499 O O . SER B 1 131 ? 3.059 9.336 16.234 1 89 131 SER B O 1
ATOM 2501 N N . PRO B 1 132 ? 3.391 11.141 17.484 1 78.75 132 PRO B N 1
ATOM 2502 C CA . PRO B 1 132 ? 4.668 11.438 16.844 1 78.75 132 PRO B CA 1
ATOM 2503 C C . PRO B 1 132 ? 5.75 10.406 17.172 1 78.75 132 PRO B C 1
ATOM 2505 O O . PRO B 1 132 ? 5.711 9.789 18.234 1 78.75 132 PRO B O 1
ATOM 2508 N N . ILE B 1 133 ? 6.516 10.117 16.141 1 74.62 133 ILE B N 1
ATOM 2509 C CA . ILE B 1 133 ? 7.832 9.539 16.375 1 74.62 133 ILE B CA 1
ATOM 2510 C C . ILE B 1 133 ? 8.891 10.641 16.406 1 74.62 133 ILE B C 1
ATOM 2512 O O . ILE B 1 133 ? 9.164 11.273 15.391 1 74.62 133 ILE B O 1
ATOM 2516 N N . LYS B 1 134 ? 9.477 10.797 17.578 1 74.25 134 LYS B N 1
ATOM 2517 C CA . LYS B 1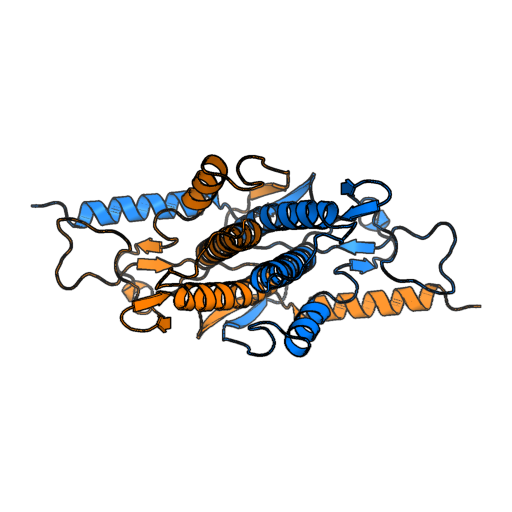 134 ? 10.453 11.867 17.75 1 74.25 134 LYS B CA 1
ATOM 2518 C C . LYS B 1 134 ? 11.852 11.398 17.359 1 74.25 134 LYS B C 1
ATOM 2520 O O . LYS B 1 134 ? 12.234 10.258 17.625 1 74.25 134 LYS B O 1
ATOM 2525 N N . VAL B 1 135 ? 12.43 12.164 16.531 1 68.12 135 VAL B N 1
ATOM 2526 C CA . VAL B 1 135 ? 13.828 11.945 16.156 1 68.12 135 VAL B CA 1
ATOM 2527 C C . VAL B 1 135 ? 14.617 13.234 16.375 1 68.12 135 VAL B C 1
ATOM 2529 O O . VAL B 1 1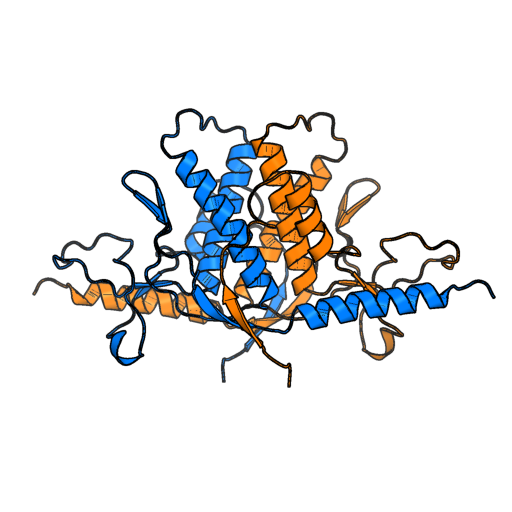35 ? 14.422 14.219 15.656 1 68.12 135 VAL B O 1
ATOM 2532 N N . GLY B 1 136 ? 15.625 13.195 17.281 1 66.12 136 GLY B N 1
ATOM 2533 C CA . GLY B 1 136 ? 16.359 14.406 17.609 1 66.12 136 GLY B CA 1
ATOM 2534 C C . GLY B 1 136 ? 15.453 15.555 18.031 1 66.12 136 GLY B C 1
ATOM 2535 O O . GLY B 1 136 ? 14.625 15.398 18.938 1 66.12 136 GLY B O 1
ATOM 2536 N N . LYS B 1 137 ? 15.641 16.781 17.391 1 65.38 137 LYS B N 1
ATOM 2537 C CA . LYS B 1 137 ? 14.883 17.984 17.766 1 65.38 137 LYS B CA 1
ATOM 2538 C C . LYS B 1 137 ? 13.562 18.047 17 1 65.38 137 LYS B C 1
ATOM 2540 O O . LYS B 1 137 ? 12.75 18.938 17.234 1 65.38 137 LYS B O 1
ATOM 2545 N N . GLY B 1 138 ? 13.281 17 16.141 1 67.56 138 GLY B N 1
ATOM 2546 C CA . GLY B 1 138 ? 12.078 16.984 15.328 1 67.56 138 GLY B CA 1
ATOM 2547 C C . GLY B 1 138 ? 11.359 15.648 15.359 1 67.56 138 GLY B C 1
ATOM 2548 O O . GLY B 1 138 ? 11.344 14.969 16.391 1 67.56 138 GLY B O 1
ATOM 2549 N N . HIS B 1 139 ? 10.484 15.578 14.508 1 72.25 139 HIS B N 1
ATOM 2550 C CA . HIS B 1 139 ? 9.789 14.297 14.414 1 72.25 139 HIS B CA 1
ATOM 2551 C C . HIS B 1 139 ? 9.914 13.703 13.016 1 72.25 139 HIS B C 1
ATOM 2553 O O . HIS B 1 139 ? 9.93 14.43 12.023 1 72.25 139 HIS B O 1
ATOM 2559 N N . ALA B 1 140 ? 10.133 12.406 13.039 1 67.62 140 ALA B N 1
ATOM 2560 C CA . ALA B 1 140 ? 10.102 11.688 11.773 1 67.62 140 ALA B CA 1
ATOM 2561 C C . ALA B 1 140 ? 8.68 11.641 11.203 1 67.62 140 ALA B C 1
ATOM 2563 O O . ALA B 1 140 ? 8.492 11.711 9.992 1 67.62 140 ALA B O 1
ATOM 2564 N N . THR B 1 141 ? 7.715 11.523 12.102 1 73.31 141 THR B N 1
ATOM 2565 C CA . THR B 1 141 ? 6.305 11.578 11.742 1 73.31 141 THR B CA 1
ATOM 2566 C C . THR B 1 141 ? 5.48 12.195 12.867 1 73.31 141 THR B C 1
ATOM 2568 O O . THR B 1 141 ? 5.793 12.016 14.047 1 73.31 141 THR B O 1
ATOM 2571 N N . SER B 1 142 ? 4.457 12.914 12.391 1 80.06 142 SER B N 1
ATOM 2572 C CA . SER B 1 142 ? 3.537 13.5 13.359 1 80.06 142 SER B CA 1
ATOM 2573 C C . SER B 1 142 ? 2.404 12.531 13.695 1 80.06 142 SER B C 1
ATOM 2575 O O . SER B 1 142 ? 1.802 12.625 14.766 1 80.06 142 SER B O 1
ATOM 2577 N N . VAL B 1 143 ? 2.137 11.664 12.828 1 90 143 VAL B N 1
ATOM 2578 C CA . VAL B 1 143 ? 1.056 10.695 12.969 1 90 143 VAL B CA 1
ATOM 2579 C C . VAL B 1 143 ? 1.533 9.312 12.523 1 90 143 VAL B C 1
ATOM 2581 O O . VAL B 1 143 ? 1.744 9.078 11.328 1 90 143 VAL B O 1
ATOM 2584 N N . THR B 1 144 ? 1.671 8.414 13.445 1 91.88 144 THR B N 1
ATOM 2585 C CA . THR B 1 144 ? 2.133 7.07 13.117 1 91.88 144 THR B CA 1
ATOM 2586 C C . THR B 1 144 ? 0.956 6.164 12.766 1 91.88 144 THR B C 1
ATOM 2588 O O . THR B 1 144 ? 1.104 5.219 11.992 1 91.88 144 THR B O 1
ATOM 2591 N N . GLY B 1 145 ? -0.173 6.469 13.445 1 93.75 145 GLY B N 1
ATOM 2592 C CA . GLY B 1 145 ? -1.313 5.574 13.328 1 93.75 145 GLY B CA 1
ATOM 2593 C C . GLY B 1 145 ? -1.238 4.383 14.266 1 93.75 145 GLY B C 1
ATOM 2594 O O . GLY B 1 145 ? -2.178 3.588 14.344 1 93.75 145 GLY B O 1
ATOM 2595 N N . TRP B 1 146 ? -0.128 4.199 15.008 1 95.06 146 TRP B N 1
ATOM 2596 C CA . TRP B 1 146 ? -0.015 3.111 15.969 1 95.06 146 TRP B CA 1
ATOM 2597 C C . TRP B 1 146 ? -1.018 3.287 17.109 1 95.06 146 TRP B C 1
ATOM 2599 O O . TRP B 1 146 ? -1.312 4.41 17.516 1 95.06 146 TRP B O 1
ATOM 2609 N N . GLY B 1 147 ? -1.525 2.201 17.594 1 93.88 147 GLY B N 1
ATOM 2610 C CA . GLY B 1 147 ? -2.445 2.234 18.719 1 93.88 147 GLY B CA 1
ATOM 2611 C C . GLY B 1 147 ? -3.883 2.49 18.312 1 93.88 147 GLY B C 1
ATOM 2612 O O . GLY B 1 147 ? -4.781 2.504 19.156 1 93.88 147 GLY B O 1
ATOM 2613 N N . VAL B 1 148 ? -4.117 2.674 17.047 1 93.62 148 VAL B N 1
ATOM 2614 C CA . VAL B 1 148 ? -5.457 2.949 16.531 1 93.62 148 VAL B CA 1
ATOM 2615 C C . VAL B 1 148 ? -6.141 1.64 16.141 1 93.62 148 VAL B C 1
ATOM 2617 O O . VAL B 1 148 ? -5.535 0.79 15.484 1 93.62 148 VAL B O 1
ATOM 2620 N N . GLU B 1 149 ? -7.371 1.455 16.562 1 94.06 149 GLU B N 1
ATOM 2621 C CA . GLU B 1 149 ? -8.133 0.258 16.219 1 94.06 149 GLU B CA 1
ATOM 2622 C C . GLU B 1 149 ? -8.734 0.364 14.82 1 94.06 149 GLU B C 1
ATOM 2624 O O . GLU B 1 149 ? -9.297 1.396 14.461 1 94.06 149 GLU B O 1
ATOM 2629 N N . HIS B 1 150 ? -8.578 -0.659 14.078 1 94.75 150 HIS B N 1
ATOM 2630 C CA . HIS B 1 150 ? -9.094 -0.762 12.711 1 94.75 150 HIS B CA 1
ATOM 2631 C C . HIS B 1 150 ? -10.109 -1.895 12.594 1 94.75 150 HIS B C 1
ATOM 2633 O O . HIS B 1 150 ? -10.062 -2.861 13.352 1 94.75 150 HIS B O 1
ATOM 2639 N N . GLU B 1 151 ? -11.016 -1.722 11.742 1 93.12 151 GLU B N 1
ATOM 2640 C CA . GLU B 1 151 ? -11.891 -2.807 11.305 1 93.12 151 GLU B CA 1
ATOM 2641 C C . GLU B 1 151 ? -11.391 -3.43 10.008 1 93.12 151 GLU B C 1
ATOM 2643 O O . GLU B 1 151 ? -11.438 -2.795 8.953 1 93.12 151 GLU B O 1
ATOM 2648 N N . CYS B 1 152 ? -10.922 -4.629 10.141 1 94.5 152 CYS B N 1
ATOM 2649 C CA . CYS B 1 152 ? -10.172 -5.238 9.047 1 94.5 152 CYS B CA 1
ATOM 2650 C C . CYS B 1 152 ? -10.867 -6.5 8.547 1 94.5 152 CYS B C 1
ATOM 2652 O O . CYS B 1 152 ? -11.656 -7.105 9.273 1 94.5 152 CYS B O 1
ATOM 2654 N N . ILE B 1 153 ? -10.609 -6.832 7.305 1 91.94 153 ILE B N 1
ATOM 2655 C CA . ILE B 1 153 ? -10.922 -8.188 6.871 1 91.94 153 ILE B CA 1
ATOM 2656 C C . ILE B 1 153 ? -10.109 -9.195 7.684 1 91.94 153 ILE B C 1
ATOM 2658 O O . ILE B 1 153 ? -9.109 -8.828 8.312 1 91.94 153 ILE B O 1
ATOM 2662 N N . ASP B 1 154 ? -10.578 -10.398 7.715 1 93.38 154 ASP B N 1
ATOM 2663 C CA . ASP B 1 154 ? -9.82 -11.453 8.383 1 93.38 154 ASP B CA 1
ATOM 2664 C C . ASP B 1 154 ? -8.719 -12 7.473 1 93.38 154 ASP B C 1
ATOM 2666 O O . ASP B 1 154 ? -8.906 -13.031 6.82 1 93.38 154 ASP B O 1
ATOM 2670 N N . PHE B 1 155 ? -7.613 -11.383 7.445 1 91.69 155 PHE B N 1
ATOM 2671 C CA . PHE B 1 155 ? -6.5 -11.734 6.574 1 91.69 155 PHE B CA 1
ATOM 2672 C C . PHE B 1 155 ? -6.008 -13.148 6.859 1 91.69 155 PHE B C 1
ATOM 2674 O O . PHE B 1 155 ? -5.594 -13.859 5.941 1 91.69 155 PHE B O 1
ATOM 2681 N N . ASP B 1 156 ? -6.016 -13.547 8.102 1 90.38 156 ASP B N 1
ATOM 2682 C CA . ASP B 1 156 ? -5.598 -14.898 8.461 1 90.38 156 ASP B CA 1
ATOM 2683 C C . ASP B 1 156 ? -6.484 -15.945 7.785 1 90.38 156 ASP B C 1
ATOM 2685 O O . ASP B 1 156 ? -6 -17 7.387 1 90.38 156 ASP B O 1
ATOM 2689 N N . ARG B 1 157 ? -7.66 -15.641 7.754 1 90.88 157 ARG B N 1
ATOM 2690 C CA . ARG B 1 157 ? -8.578 -16.547 7.066 1 90.88 157 ARG B CA 1
ATOM 2691 C C . ARG B 1 157 ? -8.25 -16.625 5.578 1 90.88 157 ARG B C 1
ATOM 2693 O O . ARG B 1 157 ? -8.312 -17.703 4.984 1 90.88 157 ARG B O 1
ATOM 2700 N N . LEU B 1 158 ? -7.961 -15.516 4.969 1 88.94 158 LEU B N 1
ATOM 2701 C CA . LEU B 1 158 ? -7.562 -15.492 3.566 1 88.94 158 LEU B CA 1
ATOM 2702 C C . LEU B 1 158 ? -6.309 -16.344 3.342 1 88.94 158 LEU B C 1
ATOM 2704 O O . LEU B 1 158 ? -6.25 -17.125 2.398 1 88.94 158 LEU B O 1
ATOM 2708 N N . ARG B 1 159 ? -5.363 -16.172 4.207 1 88.81 159 ARG B N 1
ATOM 2709 C CA . ARG B 1 159 ? -4.121 -16.922 4.09 1 88.81 159 ARG B CA 1
ATOM 2710 C C . ARG B 1 159 ? -4.375 -18.422 4.25 1 88.81 159 ARG B C 1
ATOM 2712 O O . ARG B 1 159 ? -3.805 -19.234 3.52 1 88.81 159 ARG B O 1
ATOM 2719 N N . ARG B 1 160 ? -5.168 -18.75 5.191 1 88.19 160 ARG B N 1
ATOM 2720 C CA . ARG B 1 160 ? -5.512 -20.141 5.387 1 88.19 160 ARG B CA 1
ATOM 2721 C C . ARG B 1 160 ? -6.215 -20.719 4.156 1 88.19 160 ARG B C 1
ATOM 2723 O O . ARG B 1 160 ? -5.949 -21.844 3.754 1 88.19 160 ARG B O 1
ATOM 2730 N N . PHE B 1 161 ? -7.117 -19.969 3.611 1 88.75 161 PHE B N 1
ATOM 2731 C CA . PHE B 1 161 ? -7.789 -20.391 2.389 1 88.75 161 PHE B CA 1
ATOM 2732 C C . PHE B 1 161 ? -6.781 -20.688 1.287 1 88.75 161 PHE B C 1
ATOM 2734 O O . PHE B 1 161 ? -6.891 -21.688 0.589 1 88.75 161 PHE B O 1
ATOM 2741 N N . GLN B 1 162 ? -5.797 -19.797 1.09 1 86.94 162 GLN B N 1
ATOM 2742 C CA . GLN B 1 162 ? -4.75 -19.984 0.095 1 86.94 162 GLN B CA 1
ATOM 2743 C C . GLN B 1 162 ? -4.004 -21.297 0.324 1 86.94 162 GLN B C 1
ATOM 2745 O O . GLN B 1 162 ? -3.773 -22.062 -0.616 1 86.94 162 GLN B O 1
ATOM 2750 N N . ILE B 1 163 ? -3.635 -21.5 1.526 1 83.94 163 ILE B N 1
ATOM 2751 C CA . ILE B 1 163 ? -2.883 -22.703 1.905 1 83.94 163 ILE B CA 1
ATOM 2752 C C . ILE B 1 163 ? -3.725 -23.938 1.65 1 83.94 163 ILE B C 1
ATOM 2754 O O . ILE B 1 163 ? -3.236 -24.922 1.088 1 83.94 163 ILE B O 1
ATOM 2758 N N . ASP B 1 164 ? -4.934 -23.891 2.051 1 87.38 164 ASP B N 1
ATOM 2759 C CA . ASP B 1 164 ? -5.836 -25.016 1.875 1 87.38 164 ASP B CA 1
ATOM 2760 C C . ASP B 1 164 ? -6.039 -25.328 0.395 1 87.38 164 ASP B C 1
ATOM 2762 O O . ASP B 1 164 ? -6.078 -26.5 0.005 1 87.38 164 ASP B O 1
ATOM 2766 N N . GLN B 1 165 ? -6.184 -24.391 -0.422 1 86.12 165 GLN B N 1
ATOM 2767 C CA . GLN B 1 165 ? -6.371 -24.594 -1.854 1 86.12 165 GLN B CA 1
ATOM 2768 C C . GLN B 1 165 ? -5.125 -25.203 -2.488 1 86.12 165 GLN B C 1
ATOM 2770 O O . GLN B 1 165 ? -5.227 -26.047 -3.383 1 86.12 165 GLN B O 1
ATOM 2775 N N . GLU B 1 166 ? -4.012 -24.703 -2.064 1 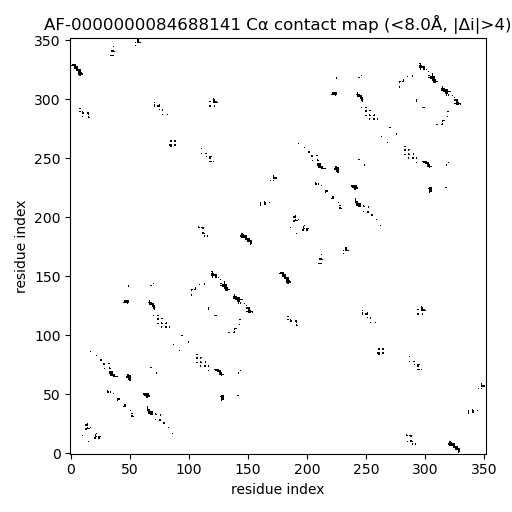81 166 GLU B N 1
ATOM 2776 C CA . GLU B 1 166 ? -2.768 -25.297 -2.547 1 81 166 GLU B CA 1
ATOM 2777 C C . GLU B 1 166 ? -2.674 -26.766 -2.174 1 81 166 GLU B C 1
ATOM 2779 O O . GLU B 1 166 ? -2.219 -27.594 -2.973 1 81 166 GLU B O 1
ATOM 2784 N N . ALA B 1 167 ? -3.012 -27.062 -0.942 1 83.19 167 ALA B N 1
ATOM 2785 C CA . ALA B 1 167 ? -3.016 -28.453 -0.496 1 83.19 167 ALA B CA 1
ATOM 2786 C C . ALA B 1 167 ? -3.936 -29.312 -1.365 1 83.19 167 ALA B C 1
ATOM 2788 O O . ALA B 1 167 ? -3.586 -30.438 -1.73 1 83.19 167 ALA B O 1
ATOM 2789 N N . LYS B 1 168 ? -5.059 -28.812 -1.64 1 84.75 168 LYS B N 1
ATOM 2790 C CA . LYS B 1 168 ? -5.98 -29.516 -2.529 1 84.75 168 LYS B CA 1
ATOM 2791 C C . LYS B 1 168 ? -5.367 -29.719 -3.912 1 84.75 168 LYS B C 1
ATOM 2793 O O . LYS B 1 168 ? -5.465 -30.797 -4.492 1 84.75 168 LYS B O 1
ATOM 2798 N N . TYR B 1 169 ? -4.816 -28.719 -4.477 1 82.62 169 TYR B N 1
ATOM 2799 C CA . TYR B 1 169 ? -4.16 -28.781 -5.781 1 82.62 169 TYR B CA 1
ATOM 2800 C C . TYR B 1 169 ? -3.109 -29.875 -5.809 1 82.62 169 TYR B C 1
ATOM 2802 O O .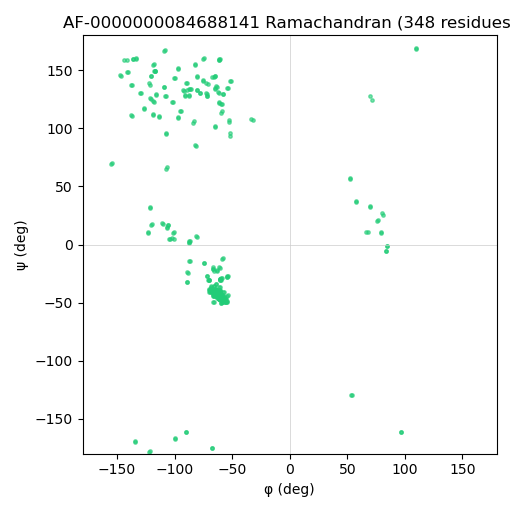 TYR B 1 169 ? -3.004 -30.625 -6.789 1 82.62 169 TYR B O 1
ATOM 2810 N N . ASN B 1 170 ? -2.326 -29.969 -4.766 1 79.81 170 ASN B N 1
ATOM 2811 C CA . ASN B 1 170 ? -1.247 -30.953 -4.695 1 79.81 170 ASN B CA 1
ATOM 2812 C C . ASN B 1 170 ? -1.786 -32.375 -4.648 1 79.81 170 ASN B C 1
ATOM 2814 O O . ASN B 1 170 ? -1.071 -33.312 -4.977 1 79.81 170 ASN B O 1
ATOM 2818 N N . GLN B 1 171 ? -3.006 -32.5 -4.289 1 80.81 171 GLN B N 1
ATOM 2819 C CA . GLN B 1 171 ? -3.623 -33.812 -4.219 1 80.81 171 GLN B CA 1
ATOM 2820 C C . GLN B 1 171 ? -4.219 -34.219 -5.562 1 80.81 171 GLN B C 1
ATOM 2822 O O . GLN B 1 171 ? -4.508 -35.406 -5.793 1 80.81 171 GLN B O 1
ATOM 2827 N N . THR B 1 172 ? -4.34 -33.281 -6.41 1 76.19 172 THR B N 1
ATOM 2828 C CA . THR B 1 172 ? -4.973 -33.531 -7.699 1 76.19 172 THR B CA 1
ATOM 2829 C C . THR B 1 172 ? -4.074 -34.406 -8.57 1 76.19 172 THR B C 1
ATOM 2831 O O . THR B 1 172 ? -4.555 -35.094 -9.484 1 76.19 172 THR B O 1
ATOM 2834 N N . TRP B 1 173 ? -2.775 -34.281 -8.375 1 67.5 173 TRP B N 1
ATOM 2835 C CA . TRP B 1 173 ? -1.881 -35 -9.281 1 67.5 173 TRP B CA 1
ATOM 2836 C C . TRP B 1 173 ? -1.243 -36.188 -8.586 1 67.5 173 TRP B C 1
ATOM 2838 O O . TRP B 1 173 ? -0.154 -36.656 -8.969 1 67.5 173 TRP B O 1
ATOM 2848 N N . GLN B 1 174 ? -1.727 -36.562 -7.551 1 59.91 174 GLN B N 1
ATOM 2849 C CA . GLN B 1 174 ? -1.153 -37.75 -6.914 1 59.91 174 GLN B CA 1
ATOM 2850 C C . GLN B 1 174 ? -1.243 -38.969 -7.832 1 59.91 174 GLN B C 1
ATOM 2852 O O . GLN B 1 174 ? -2.189 -39.094 -8.609 1 59.91 174 GLN B O 1
ATOM 2857 N N . ALA B 1 175 ? 0.04 -39.406 -8.258 1 53.88 175 ALA B N 1
ATOM 2858 C CA . ALA B 1 175 ? 0.217 -40.656 -9 1 53.88 175 ALA B CA 1
ATOM 2859 C C . ALA B 1 175 ? -0.826 -41.688 -8.586 1 53.88 175 ALA B C 1
ATOM 2861 O O . ALA B 1 175 ? -1.098 -41.875 -7.398 1 53.88 175 ALA B O 1
ATOM 2862 N N . VAL B 1 176 ? -1.768 -41.875 -9.555 1 42.41 176 VAL B N 1
ATOM 2863 C CA . VAL B 1 176 ? -2.418 -43.156 -9.422 1 42.41 176 VAL B CA 1
ATOM 2864 C C . VAL B 1 176 ? -1.37 -44.281 -9.469 1 42.41 176 VAL B C 1
ATOM 2866 O O . VAL B 1 176 ? -0.379 -44.188 -10.195 1 42.41 176 VAL B O 1
#

Radius of gyration: 21.69 Å; Cα contacts (8 Å, |Δi|>4): 541; chains: 2; bounding box: 50×84×44 Å

Solvent-accessible surface area (backbone atoms only — not comparable to full-atom values): 19448 Å² total; per-residue (Å²): 124,85,62,65,38,82,44,64,43,61,94,53,73,60,59,47,74,73,57,72,69,24,49,50,50,55,50,58,75,25,51,70,74,26,39,30,52,43,83,68,45,69,83,74,71,48,73,64,25,30,56,68,91,62,90,53,97,53,60,58,88,75,66,60,42,44,22,29,29,36,44,48,38,43,44,52,42,32,50,48,51,45,52,53,52,36,51,37,35,66,66,59,55,83,50,86,79,41,89,52,48,66,40,49,50,54,37,45,41,49,29,54,42,47,41,53,53,43,49,52,25,37,31,54,88,43,84,29,37,52,41,62,43,76,45,90,99,46,58,51,33,62,56,64,49,60,74,41,78,41,68,14,50,48,46,68,57,53,53,49,51,36,53,52,31,44,55,52,56,63,58,68,39,54,80,125,125,84,64,65,38,82,44,63,44,59,95,53,73,61,59,47,73,71,57,72,68,25,48,50,49,56,49,57,75,26,52,70,74,26,40,30,52,44,82,67,44,67,82,73,72,50,73,62,26,31,56,67,90,61,90,56,98,53,60,56,88,76,65,60,42,46,22,30,30,38,44,46,39,42,42,51,43,31,50,49,52,45,52,52,51,35,53,38,33,64,66,59,55,84,50,86,82,41,88,53,48,66,40,49,50,53,38,43,39,50,28,54,43,48,42,52,54,42,49,54,25,38,33,54,88,42,82,30,36,52,40,62,42,76,44,91,99,47,58,51,34,62,56,65,48,59,74,42,77,40,69,13,49,48,48,68,58,53,53,49,50,35,53,51,30,45,55,52,56,63,58,71,40,54,80,125

InterPro domains:
  IPR021765 Mycotoxin biosynthesis protein UstYa-like [PF11807] (9-163)
  IPR021765 Mycotoxin biosynthesis protein UstYa-like [PTHR33365] (9-169)

pLDDT: mean 86.23, std 10.92, range [38.38, 97.75]

Organism: Botryosphaeria parva (strain UCR-NP2) (NCBI:txid1287680)